Protein AF-A0A2N1V8Y2-F1 (afdb_monomer)

Radius of gyration: 27.1 Å; Cα contacts (8 Å, |Δi|>4): 287; chains: 1; bounding box: 87×65×58 Å

pLDDT: mean 76.46, std 22.36, range [38.47, 98.56]

Structure (mmCIF, N/CA/C/O backbone):
data_AF-A0A2N1V8Y2-F1
#
_entry.id   AF-A0A2N1V8Y2-F1
#
loop_
_atom_site.group_PDB
_atom_site.id
_atom_site.type_symbol
_atom_site.label_atom_id
_atom_site.label_alt_id
_atom_site.label_comp_id
_atom_site.label_asym_id
_atom_site.label_entity_id
_atom_site.label_seq_id
_atom_site.pdbx_PDB_ins_code
_atom_site.Cartn_x
_atom_site.Cartn_y
_atom_site.Cartn_z
_atom_site.occupancy
_atom_site.B_iso_or_equiv
_atom_site.auth_seq_id
_atom_site.auth_comp_id
_atom_site.auth_asym_id
_atom_site.auth_atom_id
_atom_site.pdbx_PDB_model_num
ATOM 1 N N . MET A 1 1 ? -55.663 12.133 -24.599 1.00 38.47 1 MET A N 1
ATOM 2 C CA . MET A 1 1 ? -55.594 11.991 -26.075 1.00 38.47 1 MET A CA 1
ATOM 3 C C . MET A 1 1 ? -54.187 11.494 -26.411 1.00 38.47 1 MET A C 1
ATOM 5 O O . MET A 1 1 ? -53.256 12.133 -25.956 1.00 38.47 1 MET A O 1
ATOM 9 N N . LYS A 1 2 ? -54.031 10.227 -26.852 1.00 40.56 2 LYS A N 1
ATOM 10 C CA . LYS A 1 2 ? -53.631 9.819 -28.233 1.00 40.56 2 LYS A CA 1
ATOM 11 C C . LYS A 1 2 ? -52.251 10.402 -28.620 1.00 40.56 2 LYS A C 1
ATOM 13 O O . LYS A 1 2 ? -52.157 11.614 -28.641 1.00 40.56 2 LYS A O 1
ATOM 18 N N . LYS A 1 3 ? -51.164 9.702 -28.977 1.00 44.28 3 LYS A N 1
ATOM 19 C CA . LYS A 1 3 ? -50.807 8.377 -29.554 1.00 44.28 3 LYS A CA 1
ATOM 20 C C . LYS A 1 3 ? -49.288 8.198 -29.266 1.00 44.28 3 LYS A C 1
ATOM 22 O O . LYS A 1 3 ? -48.597 9.204 -29.210 1.00 44.28 3 LYS A O 1
ATOM 27 N N . LEU A 1 4 ? -48.728 7.036 -28.920 1.00 44.31 4 LEU A N 1
ATOM 28 C CA . LEU A 1 4 ? -48.433 5.844 -29.741 1.00 44.31 4 LEU A CA 1
ATOM 29 C C . LEU A 1 4 ? -47.590 6.116 -31.012 1.00 44.31 4 LEU A C 1
ATOM 31 O O . LEU A 1 4 ? -48.149 6.529 -32.021 1.00 44.31 4 LEU A O 1
ATOM 35 N N . LEU A 1 5 ? -46.287 5.810 -30.952 1.00 52.12 5 LEU A N 1
ATOM 36 C CA . LEU A 1 5 ? -45.362 5.409 -32.041 1.00 52.12 5 LEU A CA 1
ATOM 37 C C . LEU A 1 5 ? -44.072 4.950 -31.311 1.00 52.12 5 LEU A C 1
ATOM 39 O O . LEU A 1 5 ? -43.490 5.765 -30.608 1.00 52.12 5 LEU A O 1
ATOM 43 N N . LEU A 1 6 ? -43.625 3.695 -31.198 1.00 44.28 6 LEU A N 1
ATOM 44 C CA . LEU A 1 6 ? -43.594 2.492 -32.044 1.00 44.28 6 LEU A CA 1
ATOM 45 C C . LEU A 1 6 ? -42.597 2.588 -33.213 1.00 44.28 6 LEU A C 1
ATOM 47 O O . LEU A 1 6 ? -42.955 3.012 -34.303 1.00 44.28 6 LEU A O 1
ATOM 51 N N . LEU A 1 7 ? -41.354 2.175 -32.933 1.00 48.38 7 LEU A N 1
ATOM 52 C CA . LEU A 1 7 ? -40.285 1.724 -33.846 1.00 48.38 7 LEU A CA 1
ATOM 53 C C . LEU A 1 7 ? -39.227 1.053 -32.938 1.00 48.38 7 LEU A C 1
ATOM 55 O O . LEU A 1 7 ? -38.579 1.747 -32.168 1.00 48.38 7 LEU A O 1
ATOM 59 N N . LEU A 1 8 ? -39.233 -0.261 -32.682 1.00 40.72 8 LEU A N 1
ATOM 60 C CA . LEU A 1 8 ? -38.997 -1.434 -33.544 1.00 40.72 8 LEU A CA 1
ATOM 61 C C . LEU A 1 8 ? -37.583 -1.472 -34.151 1.00 40.72 8 LEU A C 1
ATOM 63 O O . LEU A 1 8 ? -37.181 -0.524 -34.816 1.00 40.72 8 LEU A O 1
ATOM 67 N N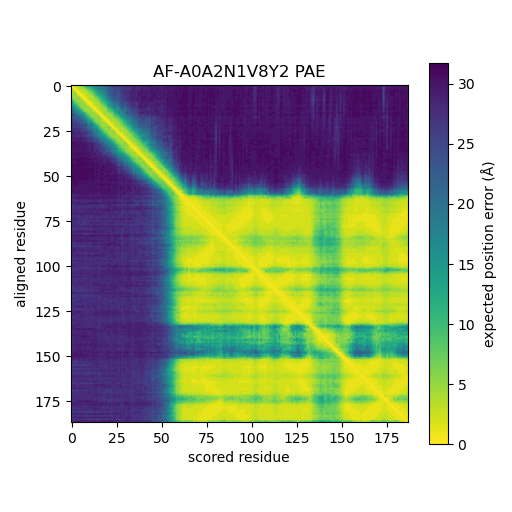 . MET A 1 9 ? -36.950 -2.650 -34.003 1.00 43.16 9 MET A N 1
ATOM 68 C CA . MET A 1 9 ? -35.713 -3.148 -34.640 1.00 43.16 9 MET A CA 1
ATOM 69 C C . MET A 1 9 ? -34.404 -2.780 -33.899 1.00 43.16 9 MET A C 1
ATOM 71 O O . MET A 1 9 ? -34.216 -1.635 -33.526 1.00 43.16 9 MET A O 1
ATOM 75 N N . LEU A 1 10 ? -33.431 -3.657 -33.627 1.00 45.41 10 LEU A N 1
ATOM 76 C CA . LEU A 1 10 ? -33.141 -5.018 -34.084 1.00 45.41 10 LEU A CA 1
ATOM 77 C C . LEU A 1 10 ? -32.512 -5.832 -32.938 1.00 45.41 10 LEU A C 1
ATOM 79 O O . LEU A 1 10 ? -31.535 -5.409 -32.325 1.00 45.41 10 LEU A O 1
ATOM 83 N N . VAL A 1 11 ? -33.024 -7.044 -32.732 1.00 46.09 11 VAL A N 1
ATOM 84 C CA . VAL A 1 11 ? -32.309 -8.148 -32.084 1.00 46.09 11 VAL A CA 1
ATOM 85 C C . VAL A 1 11 ? -31.438 -8.792 -33.161 1.00 46.09 11 VAL A C 1
ATOM 87 O O . VAL A 1 11 ? -31.969 -9.265 -34.163 1.00 46.09 11 VAL A O 1
ATOM 90 N N . THR A 1 12 ? -30.120 -8.820 -32.974 1.00 56.16 12 THR A N 1
ATOM 91 C CA . THR A 1 12 ? -29.231 -9.697 -33.749 1.00 56.16 12 THR A CA 1
ATOM 92 C C . THR A 1 12 ? -28.670 -10.757 -32.811 1.00 56.16 12 THR A C 1
ATOM 94 O O . THR A 1 12 ? -27.788 -10.506 -31.996 1.00 56.16 12 THR A O 1
ATOM 97 N N . LEU A 1 13 ? -29.256 -11.953 -32.903 1.00 42.44 13 LEU A N 1
ATOM 98 C CA . LEU A 1 13 ? -28.636 -13.191 -32.454 1.00 42.44 13 LEU A CA 1
ATOM 99 C C . LEU A 1 13 ? -27.456 -13.482 -33.385 1.00 42.44 13 LEU A C 1
ATOM 101 O O . LEU A 1 13 ? -27.654 -13.654 -34.587 1.00 42.44 13 LEU A O 1
ATOM 105 N N . VAL A 1 14 ? -26.253 -13.577 -32.825 1.00 54.25 14 VAL A N 1
ATOM 106 C CA . VAL A 1 14 ? -25.133 -14.264 -33.470 1.00 54.25 14 VAL A CA 1
ATOM 107 C C . VAL A 1 14 ? -25.013 -15.625 -32.795 1.00 54.25 14 VAL A C 1
ATOM 109 O O . VAL A 1 14 ? -24.677 -15.722 -31.616 1.00 54.25 14 VAL A O 1
ATOM 112 N N . ALA A 1 15 ? -25.374 -16.656 -33.551 1.00 45.50 15 ALA A N 1
ATOM 113 C CA . ALA A 1 15 ? -25.052 -18.051 -33.291 1.00 45.50 15 ALA A CA 1
ATOM 114 C C . ALA A 1 15 ? -23.786 -18.440 -34.080 1.00 45.50 15 ALA A C 1
ATOM 116 O O . ALA A 1 15 ? -23.400 -17.713 -34.997 1.00 45.50 15 ALA A O 1
ATOM 117 N N . CYS A 1 16 ? -23.244 -19.621 -33.750 1.00 39.22 16 CYS A N 1
ATOM 118 C CA . CYS A 1 16 ? -22.081 -20.322 -34.331 1.00 39.22 16 CYS A CA 1
ATOM 119 C C . CYS A 1 16 ? -20.740 -19.958 -33.654 1.00 39.22 16 CYS A C 1
ATOM 121 O O . CYS A 1 16 ? -20.440 -18.787 -33.471 1.00 39.22 16 CYS A O 1
ATOM 123 N N . ASN A 1 17 ? -19.875 -20.880 -33.219 1.00 46.72 17 ASN A N 1
ATOM 124 C CA . ASN A 1 17 ? -19.677 -22.289 -33.569 1.00 46.72 17 ASN A CA 1
ATOM 125 C C . ASN A 1 17 ? -19.137 -23.073 -32.357 1.00 46.72 17 ASN A C 1
ATOM 127 O O . ASN A 1 17 ? -18.213 -22.612 -31.690 1.00 46.72 17 ASN A O 1
ATOM 131 N N . GLN A 1 18 ? -19.672 -24.275 -32.128 1.00 47.75 18 GLN A N 1
ATOM 132 C CA . GLN A 1 18 ? -18.943 -25.366 -31.481 1.00 47.75 18 GLN A CA 1
ATOM 133 C C . GLN A 1 18 ? -18.090 -26.038 -32.560 1.00 47.75 18 GLN A C 1
ATOM 135 O O . GLN A 1 18 ? -18.631 -26.487 -33.567 1.00 47.75 18 GLN A O 1
ATOM 140 N N . SER A 1 19 ? -16.778 -26.080 -32.354 1.00 55.44 19 SER A N 1
ATOM 141 C CA . SER A 1 19 ? -15.882 -27.018 -33.027 1.00 55.44 19 SER A CA 1
ATOM 142 C C . SER A 1 19 ? -15.489 -28.079 -32.004 1.00 55.44 19 SER A C 1
ATOM 144 O O . SER A 1 19 ? -14.849 -27.775 -30.995 1.00 55.44 19 SER A O 1
ATOM 146 N N . GLU A 1 20 ? -15.971 -29.293 -32.244 1.00 50.69 20 GLU A N 1
ATOM 147 C CA . GLU A 1 20 ? -15.421 -30.535 -31.717 1.00 50.69 20 GLU A CA 1
ATOM 148 C C . GLU A 1 20 ? -14.115 -30.797 -32.467 1.00 50.69 20 GLU A C 1
ATOM 150 O O . GLU A 1 20 ? -14.145 -30.803 -33.690 1.00 50.69 20 GLU A O 1
ATOM 155 N N . ASP A 1 21 ? -13.008 -30.992 -31.753 1.00 52.38 21 ASP A N 1
ATOM 156 C CA . ASP A 1 21 ? -11.799 -31.612 -32.299 1.00 52.38 21 ASP A CA 1
ATOM 157 C C . ASP A 1 21 ? -11.128 -32.442 -31.188 1.00 52.38 21 ASP A C 1
ATOM 159 O O . ASP A 1 21 ? -10.602 -31.926 -30.200 1.00 52.38 21 ASP A O 1
ATOM 163 N N . ASP A 1 22 ? -11.281 -33.752 -31.367 1.00 48.78 22 ASP A N 1
ATOM 164 C CA . ASP A 1 22 ? -10.267 -34.804 -31.313 1.00 48.78 22 ASP A CA 1
ATOM 165 C C . ASP A 1 22 ? -9.512 -35.152 -30.016 1.00 48.78 22 ASP A C 1
ATOM 167 O O . ASP A 1 22 ? -8.548 -34.529 -29.573 1.00 48.78 22 AS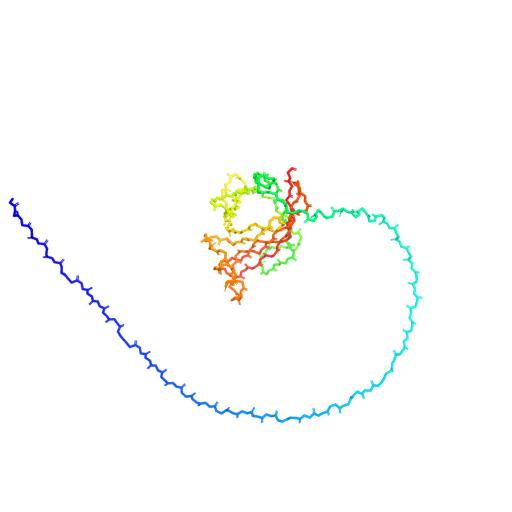P A O 1
ATOM 171 N N . LEU A 1 23 ? -9.945 -36.310 -29.495 1.00 50.78 23 LEU A N 1
ATOM 172 C CA . LEU A 1 23 ? -9.127 -37.458 -29.089 1.00 50.78 23 LEU A CA 1
ATOM 173 C C . LEU A 1 23 ? -7.663 -37.412 -29.570 1.00 50.78 23 LEU A C 1
ATOM 175 O O . LEU A 1 23 ? -7.418 -37.447 -30.769 1.00 50.78 23 LEU A O 1
ATOM 179 N N . HIS A 1 24 ? -6.717 -37.564 -28.638 1.00 54.88 24 HIS A N 1
ATOM 180 C CA . HIS A 1 24 ? -5.562 -38.448 -28.833 1.00 54.88 24 HIS A CA 1
ATOM 181 C C . HIS A 1 24 ? -4.977 -38.934 -27.495 1.00 54.88 24 HIS A C 1
ATOM 183 O O . HIS A 1 24 ? -4.580 -38.152 -26.635 1.00 54.88 24 HIS A O 1
ATOM 189 N N . ASP A 1 25 ? -4.991 -40.261 -27.368 1.00 47.78 25 ASP A N 1
ATOM 190 C CA . ASP A 1 25 ? -3.984 -41.169 -26.809 1.00 47.78 25 ASP A CA 1
ATOM 191 C C . ASP A 1 25 ? -3.203 -40.809 -25.534 1.00 47.78 25 ASP A C 1
ATOM 193 O O . ASP A 1 25 ? -2.216 -40.079 -25.524 1.00 47.78 25 ASP A O 1
ATOM 197 N N . SER A 1 26 ? -3.596 -41.499 -24.460 1.00 48.56 26 SER A N 1
ATOM 198 C CA . SER A 1 26 ? -2.797 -42.531 -23.784 1.00 48.56 26 SER A CA 1
ATOM 199 C C . SER A 1 26 ? -1.281 -42.520 -24.017 1.00 48.56 26 SER A C 1
ATOM 201 O O . SER A 1 26 ? -0.792 -43.001 -25.037 1.00 48.56 26 SER A O 1
ATOM 203 N N . GLN A 1 27 ? -0.525 -42.174 -22.973 1.00 48.12 27 GLN A N 1
ATOM 204 C CA . GLN A 1 27 ? 0.810 -42.739 -22.794 1.00 48.12 27 GLN A CA 1
ATOM 205 C C . GLN A 1 27 ? 1.060 -43.056 -21.314 1.00 48.12 27 GLN A C 1
ATOM 207 O O . GLN A 1 27 ? 1.503 -42.223 -20.527 1.00 48.12 27 GLN A O 1
ATOM 212 N N . GLU A 1 28 ? 0.736 -44.300 -20.954 1.00 44.91 28 GLU A N 1
ATOM 213 C CA . GLU A 1 28 ? 1.266 -45.007 -19.790 1.00 44.91 28 GLU A CA 1
ATOM 214 C C . GLU A 1 28 ? 2.766 -45.217 -19.987 1.00 44.91 28 GLU A C 1
ATOM 216 O O . GLU A 1 28 ? 3.154 -45.990 -20.861 1.00 44.91 28 GLU A O 1
ATOM 221 N N . TRP A 1 29 ? 3.609 -44.581 -19.173 1.00 51.53 29 TRP A N 1
ATOM 222 C CA . TRP A 1 29 ? 4.978 -45.049 -18.969 1.00 51.53 29 TRP A CA 1
ATOM 223 C C . TRP A 1 29 ? 5.144 -45.543 -17.535 1.00 51.53 29 TRP A C 1
ATOM 225 O O . TRP A 1 29 ? 4.976 -44.820 -16.553 1.00 51.53 29 TRP A O 1
ATOM 235 N N . SER A 1 30 ? 5.419 -46.836 -17.491 1.00 45.00 30 SER A N 1
ATOM 236 C CA . SER A 1 30 ? 5.657 -47.707 -16.361 1.00 45.00 30 SER A CA 1
ATOM 237 C C . SER A 1 30 ? 6.894 -47.312 -15.555 1.00 45.00 30 SER A C 1
ATOM 239 O O . SER A 1 30 ? 7.888 -46.848 -16.104 1.00 45.00 30 SER A O 1
ATOM 241 N N . SER A 1 31 ? 6.781 -47.569 -14.253 1.00 46.34 31 SER A N 1
ATOM 242 C CA . SER A 1 31 ? 7.770 -48.089 -13.301 1.00 46.34 31 SER A CA 1
ATOM 243 C C . SER A 1 31 ? 9.260 -48.013 -13.650 1.00 46.34 31 SER A C 1
ATOM 245 O O . SER A 1 31 ? 9.689 -48.621 -14.620 1.00 46.34 31 SER A O 1
ATOM 247 N N . ASP A 1 32 ? 10.061 -47.475 -12.722 1.00 44.94 32 ASP A N 1
ATOM 248 C CA . ASP A 1 32 ? 11.088 -48.306 -12.083 1.00 44.94 32 ASP A CA 1
ATOM 249 C C . ASP A 1 32 ? 11.609 -47.751 -10.750 1.00 44.94 32 ASP A C 1
ATOM 251 O O . ASP A 1 32 ? 11.540 -46.566 -10.430 1.00 44.94 32 ASP A O 1
ATOM 255 N N . THR A 1 33 ? 12.058 -48.705 -9.942 1.00 45.03 33 THR A N 1
ATOM 256 C CA . THR A 1 33 ? 12.382 -48.646 -8.515 1.00 45.03 33 THR A CA 1
ATOM 257 C C . THR A 1 33 ? 13.851 -48.256 -8.271 1.00 45.03 33 THR A C 1
ATOM 259 O O . THR A 1 33 ? 14.737 -48.736 -8.963 1.00 45.03 33 THR A O 1
ATOM 262 N N . ILE A 1 34 ? 14.057 -47.397 -7.259 1.00 45.28 34 ILE A N 1
ATOM 263 C CA . ILE A 1 34 ? 15.156 -47.217 -6.268 1.00 45.28 34 ILE A CA 1
ATOM 264 C C . ILE A 1 34 ? 16.477 -48.021 -6.469 1.00 45.28 34 ILE A C 1
ATOM 266 O O . ILE A 1 34 ? 16.436 -49.219 -6.743 1.00 45.28 34 ILE A O 1
ATOM 270 N N . PRO A 1 35 ? 17.659 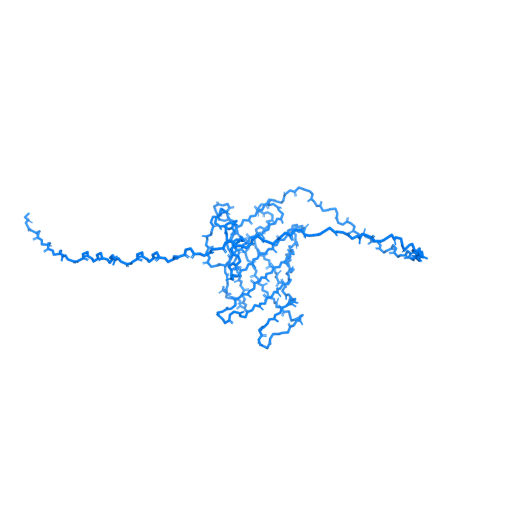-47.437 -6.150 1.00 51.12 35 PRO A N 1
ATOM 271 C CA . PRO A 1 35 ? 18.200 -47.633 -4.795 1.00 51.12 35 PRO A CA 1
ATOM 272 C C . PRO A 1 35 ? 18.792 -46.373 -4.130 1.00 51.12 35 PRO A C 1
ATOM 274 O O . PRO A 1 35 ? 19.486 -45.560 -4.735 1.00 51.12 35 PRO A O 1
ATOM 277 N N . ASN A 1 36 ? 18.529 -46.291 -2.827 1.00 48.22 36 ASN A N 1
ATOM 278 C CA . ASN A 1 36 ? 19.247 -45.514 -1.823 1.00 48.22 36 ASN A CA 1
ATOM 279 C C . ASN A 1 36 ? 20.693 -46.036 -1.699 1.00 48.22 36 ASN A C 1
ATOM 281 O O . ASN A 1 36 ? 20.888 -47.253 -1.771 1.00 48.22 36 ASN A O 1
ATOM 285 N N . PRO A 1 37 ? 21.676 -45.169 -1.418 1.00 56.56 37 PRO A N 1
ATOM 286 C CA . PRO A 1 37 ? 22.772 -45.593 -0.562 1.00 56.56 37 PRO A CA 1
ATOM 287 C C . PRO A 1 37 ? 22.987 -44.663 0.634 1.00 56.56 37 PRO A C 1
ATOM 289 O O . PRO A 1 37 ? 22.775 -43.452 0.597 1.00 56.56 37 PRO A O 1
ATOM 292 N N . GLU A 1 38 ? 23.393 -45.336 1.698 1.00 44.66 38 GLU A N 1
ATOM 293 C CA . GLU A 1 38 ? 23.612 -44.912 3.067 1.00 44.66 38 GLU A CA 1
ATOM 294 C C . GLU A 1 38 ? 24.704 -43.844 3.250 1.00 44.66 38 GLU A C 1
ATOM 296 O O . GLU A 1 38 ? 25.626 -43.702 2.450 1.00 44.66 38 GLU A O 1
ATOM 301 N N . ASP A 1 39 ? 24.585 -43.181 4.401 1.00 41.56 39 ASP A N 1
ATOM 302 C CA . ASP A 1 39 ? 25.647 -42.753 5.312 1.00 41.56 39 ASP A CA 1
ATOM 303 C C . ASP A 1 39 ? 26.752 -41.793 4.846 1.00 41.56 39 ASP A C 1
ATOM 305 O O . ASP A 1 39 ? 27.671 -42.101 4.094 1.00 41.56 39 ASP A O 1
ATOM 309 N N . GLY A 1 40 ? 26.745 -40.624 5.493 1.00 39.75 40 GLY A N 1
ATOM 310 C CA . GLY A 1 40 ? 27.828 -39.648 5.446 1.00 39.75 40 GLY A CA 1
ATOM 311 C C . GLY A 1 40 ? 27.767 -38.661 6.605 1.00 39.75 40 GLY A C 1
ATOM 312 O O . GLY A 1 40 ? 27.595 -37.464 6.407 1.00 39.75 40 GLY A O 1
ATOM 313 N N . SER A 1 41 ? 27.891 -39.181 7.826 1.00 39.91 41 SER A N 1
ATOM 314 C CA . SER A 1 41 ? 28.176 -38.429 9.051 1.00 39.91 41 SER A CA 1
ATOM 315 C C . SER A 1 41 ? 29.355 -37.466 8.868 1.00 39.91 41 SER A C 1
ATOM 317 O O . SER A 1 41 ? 30.464 -37.883 8.536 1.00 39.91 41 SER A O 1
ATOM 319 N N . THR A 1 42 ? 29.164 -36.177 9.157 1.00 46.19 42 THR A N 1
ATOM 320 C CA . THR A 1 42 ? 30.254 -35.345 9.686 1.00 46.19 42 THR A CA 1
ATOM 321 C C . THR A 1 42 ? 29.706 -34.220 10.556 1.00 46.19 42 THR A C 1
ATOM 323 O O . THR A 1 42 ? 29.102 -33.254 10.097 1.00 46.19 42 THR A O 1
ATOM 326 N N . ASN A 1 43 ? 29.955 -34.368 11.856 1.00 39.38 43 ASN A N 1
ATOM 327 C CA . ASN A 1 43 ? 29.932 -33.298 12.841 1.00 39.38 43 ASN A CA 1
ATOM 328 C C . ASN A 1 43 ? 30.811 -32.126 12.375 1.00 39.38 43 ASN A C 1
ATOM 330 O O . ASN A 1 43 ? 32.010 -32.310 12.176 1.00 39.38 43 ASN A O 1
ATOM 334 N N . SER A 1 44 ? 30.271 -30.907 12.353 1.00 44.00 44 SER A N 1
ATOM 335 C CA . SER A 1 44 ? 31.083 -29.712 12.594 1.00 44.00 44 SER A CA 1
ATOM 336 C C . SER A 1 44 ? 30.391 -28.818 13.610 1.00 44.00 44 SER A C 1
ATOM 338 O O . SER A 1 44 ? 29.414 -28.120 13.353 1.00 44.00 44 SER A O 1
ATOM 340 N N . LYS A 1 45 ? 30.919 -28.936 14.822 1.00 43.94 45 LYS A N 1
ATOM 341 C CA . LYS A 1 45 ? 30.603 -28.179 16.017 1.00 43.94 45 LYS A CA 1
ATOM 342 C C . LYS A 1 45 ? 31.448 -26.908 15.971 1.00 43.94 45 LYS A C 1
ATOM 344 O O . LYS A 1 45 ? 32.633 -26.971 16.276 1.00 43.94 45 LYS A O 1
ATOM 349 N N . TYR A 1 46 ? 30.839 -25.769 15.653 1.00 44.91 46 TYR A N 1
ATOM 350 C CA . TYR A 1 46 ? 31.380 -24.461 16.021 1.00 44.91 46 TYR A CA 1
ATOM 351 C C . TYR A 1 46 ? 30.303 -23.617 16.698 1.00 44.91 46 TYR A C 1
ATOM 353 O O . TYR A 1 46 ? 29.411 -23.040 16.088 1.00 44.91 46 TYR A O 1
ATOM 361 N N . THR A 1 47 ? 30.423 -23.586 18.020 1.00 42.03 47 THR A N 1
ATOM 362 C CA . THR A 1 47 ? 29.931 -22.556 18.928 1.00 42.03 47 THR A CA 1
ATOM 363 C C . THR A 1 47 ? 30.506 -21.187 18.572 1.00 42.03 47 THR A C 1
ATOM 365 O O . THR A 1 47 ? 31.722 -21.023 18.592 1.00 42.03 47 THR A O 1
ATOM 368 N N . ALA A 1 48 ? 29.642 -20.186 18.412 1.00 43.81 48 ALA A N 1
ATOM 369 C CA . ALA A 1 48 ? 29.902 -18.827 18.884 1.00 43.81 48 ALA A CA 1
ATOM 370 C C . ALA A 1 48 ? 28.564 -18.131 19.171 1.00 43.81 48 ALA A C 1
ATOM 372 O O . ALA A 1 48 ? 27.810 -17.775 18.269 1.00 43.81 48 ALA A O 1
ATOM 373 N N . LYS A 1 49 ? 28.276 -17.989 20.468 1.00 44.75 49 LYS A N 1
ATOM 374 C CA . LYS A 1 49 ? 27.221 -17.142 21.019 1.00 44.75 49 LYS A CA 1
ATOM 375 C C . LYS A 1 49 ? 27.443 -15.701 20.563 1.00 44.75 49 LYS A C 1
ATOM 377 O O . LYS A 1 49 ? 28.510 -15.156 20.812 1.00 44.75 49 LYS A O 1
ATOM 382 N N . ASN A 1 50 ? 26.406 -15.085 20.014 1.00 43.06 50 ASN A N 1
ATOM 383 C CA . ASN A 1 50 ? 26.171 -13.654 20.150 1.00 43.06 50 ASN A CA 1
ATOM 384 C C . ASN A 1 50 ? 24.691 -13.483 20.500 1.00 43.06 50 ASN A C 1
ATOM 386 O O . ASN A 1 50 ? 23.841 -13.286 19.636 1.00 43.06 50 ASN A O 1
ATOM 390 N N . GLU A 1 51 ? 24.392 -13.614 21.795 1.00 46.19 51 GLU A N 1
ATOM 391 C CA . GLU A 1 51 ? 23.205 -13.014 22.399 1.00 46.19 51 GLU A CA 1
ATOM 392 C C . GLU A 1 51 ? 23.360 -11.500 22.267 1.00 46.19 51 GLU A C 1
ATOM 394 O O . GLU A 1 51 ? 24.036 -10.851 23.062 1.00 46.19 51 GLU A O 1
ATOM 399 N N . LYS A 1 52 ? 22.763 -10.933 21.220 1.00 48.59 52 LYS A N 1
ATOM 400 C CA . LYS A 1 52 ? 22.423 -9.518 21.203 1.00 48.59 52 LYS A CA 1
ATOM 401 C C . LYS A 1 52 ? 20.915 -9.449 21.344 1.00 48.59 52 LYS A C 1
ATOM 403 O O . LYS A 1 52 ? 20.194 -9.820 20.425 1.00 48.59 52 LYS A O 1
ATOM 408 N N . GLU A 1 53 ? 20.514 -9.091 22.560 1.00 44.72 53 GLU A N 1
ATOM 409 C CA . GLU A 1 53 ? 19.166 -8.824 23.054 1.00 44.72 53 GLU A CA 1
ATOM 410 C C . GLU A 1 53 ? 18.104 -8.790 21.956 1.00 44.72 53 GLU A C 1
ATOM 412 O O . GLU A 1 53 ? 17.825 -7.763 21.333 1.00 44.72 53 GLU A O 1
ATOM 417 N N . GLY A 1 54 ? 17.468 -9.945 21.763 1.00 42.56 54 GLY A N 1
ATOM 418 C CA . GLY A 1 54 ? 16.148 -9.995 21.178 1.00 42.56 54 GLY A CA 1
ATOM 419 C C . GLY A 1 54 ? 15.224 -9.227 22.108 1.00 42.56 54 GLY A C 1
ATOM 420 O O . GLY A 1 54 ? 14.707 -9.776 23.079 1.00 42.56 54 GLY A O 1
ATOM 421 N N . LYS A 1 55 ? 14.994 -7.948 21.802 1.00 45.25 55 LYS A N 1
ATOM 422 C CA . LYS A 1 55 ? 13.775 -7.260 22.210 1.00 45.25 55 LYS A CA 1
ATOM 423 C C . LYS A 1 55 ? 12.645 -7.975 21.478 1.00 45.25 55 LYS A C 1
ATOM 425 O O . LYS A 1 55 ? 12.213 -7.547 20.414 1.00 45.25 55 LYS A O 1
ATOM 430 N N . SER A 1 56 ? 12.252 -9.126 22.020 1.00 49.22 56 SER A N 1
ATOM 431 C CA . SER A 1 56 ? 11.082 -9.885 21.616 1.00 49.22 56 SER A CA 1
ATOM 432 C C . SER A 1 56 ? 9.902 -8.967 21.874 1.00 49.22 56 SER A C 1
ATOM 434 O O . SER A 1 56 ? 9.382 -8.904 22.989 1.00 49.22 56 SER A O 1
ATOM 436 N N . SER A 1 57 ? 9.542 -8.169 20.868 1.00 52.16 57 SER A N 1
ATOM 437 C CA . SER A 1 57 ? 8.276 -7.465 20.861 1.00 52.16 57 SER A CA 1
ATOM 438 C C . SER A 1 57 ? 7.232 -8.551 21.024 1.00 52.16 57 SER A C 1
ATOM 440 O O . SER A 1 57 ? 7.092 -9.399 20.146 1.00 52.16 57 SER A O 1
ATOM 442 N N . SER A 1 58 ? 6.592 -8.583 22.191 1.00 52.41 58 SER A N 1
ATOM 443 C CA . SER A 1 58 ? 5.442 -9.434 22.452 1.00 52.41 58 SER A CA 1
ATOM 444 C C . SER A 1 58 ? 4.435 -9.159 21.346 1.00 52.41 58 SER A C 1
ATOM 446 O O . SER A 1 58 ? 3.738 -8.146 21.379 1.00 52.41 58 SER A O 1
ATOM 448 N N . GLU A 1 59 ? 4.427 -10.015 20.330 1.00 59.62 59 GLU A N 1
ATOM 449 C CA . GLU A 1 59 ? 3.520 -9.912 19.206 1.00 59.62 59 GLU A CA 1
ATOM 450 C C . GLU A 1 59 ? 2.119 -10.068 19.78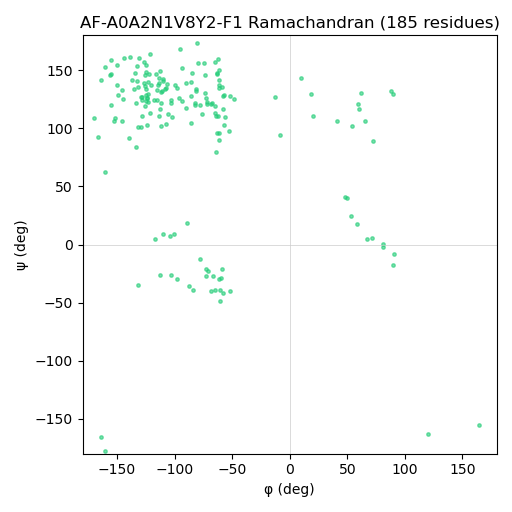9 1.00 59.62 59 GLU A C 1
ATOM 452 O O . GLU A 1 59 ? 1.773 -11.111 20.347 1.00 59.62 59 GLU A O 1
ATOM 457 N N . SER A 1 60 ? 1.343 -8.982 19.777 1.00 59.31 60 SER A N 1
ATOM 458 C CA . SER A 1 60 ? 0.005 -8.990 20.355 1.00 59.31 60 SER A CA 1
ATOM 459 C C . SER A 1 60 ? -0.808 -10.079 19.660 1.00 59.31 60 SER A C 1
ATOM 461 O O . SER A 1 60 ? -1.030 -10.063 18.443 1.00 59.31 60 SER A O 1
ATOM 463 N N . THR A 1 61 ? -1.236 -11.084 20.420 1.00 70.19 61 THR A N 1
ATOM 464 C CA . THR A 1 61 ? -2.078 -12.159 19.892 1.00 70.19 61 THR A CA 1
ATOM 465 C C . THR A 1 61 ? -3.488 -11.660 19.594 1.00 70.19 61 THR A C 1
ATOM 467 O O . THR A 1 61 ? -4.157 -12.234 18.734 1.00 70.19 61 THR A O 1
ATOM 470 N N . THR A 1 62 ? -3.905 -10.569 20.236 1.00 84.19 62 THR A N 1
ATOM 471 C CA . THR A 1 62 ? -5.231 -9.969 20.096 1.00 84.19 62 THR A CA 1
ATOM 472 C C . THR A 1 62 ? -5.372 -9.243 18.753 1.00 84.19 62 THR A C 1
ATOM 474 O O . THR A 1 62 ? -4.504 -8.439 18.410 1.00 84.19 62 THR A O 1
ATOM 477 N N . PRO A 1 63 ? -6.449 -9.494 17.988 1.00 90.56 63 PRO A N 1
ATOM 478 C CA . PRO A 1 63 ? -6.766 -8.727 16.785 1.00 90.56 63 PRO A CA 1
ATOM 479 C C . PRO A 1 63 ? -6.940 -7.232 17.096 1.00 90.56 63 PRO A C 1
ATOM 481 O O . PRO A 1 63 ? -7.623 -6.881 18.059 1.00 90.56 63 PRO A O 1
ATOM 484 N N . PHE A 1 64 ? -6.368 -6.359 16.268 1.00 94.06 64 PHE A N 1
ATOM 485 C CA . PHE A 1 64 ? -6.579 -4.913 16.338 1.00 94.06 64 PHE A CA 1
ATOM 486 C C . PHE A 1 64 ? -7.975 -4.542 15.829 1.00 94.06 64 PHE A C 1
ATOM 488 O O . PHE A 1 64 ? -8.501 -5.164 14.898 1.00 94.06 64 PHE A O 1
ATOM 495 N N . LYS A 1 65 ? -8.583 -3.507 16.416 1.00 95.25 65 LYS A N 1
ATOM 496 C CA . LYS A 1 65 ? -9.854 -2.961 15.927 1.00 95.25 65 LYS A CA 1
ATOM 497 C C . LYS A 1 65 ? -9.630 -2.038 14.731 1.00 95.25 65 LYS A C 1
ATOM 499 O O . LYS A 1 65 ? -8.558 -1.466 14.554 1.00 95.25 65 LYS A O 1
ATOM 504 N N . LYS A 1 66 ? -10.663 -1.863 13.906 1.00 95.69 66 LYS A N 1
ATOM 505 C CA . LYS A 1 66 ? -10.604 -1.033 12.689 1.00 95.69 66 LYS A CA 1
ATOM 506 C C . LYS A 1 66 ? -10.277 0.423 13.009 1.00 95.69 66 LYS A C 1
ATOM 508 O O . LYS A 1 66 ? -9.484 1.045 12.312 1.00 95.69 66 LYS A O 1
ATOM 513 N N . GLU A 1 67 ? -10.843 0.941 14.090 1.00 95.31 67 GLU A N 1
ATOM 514 C CA . GLU A 1 67 ? -10.685 2.328 14.528 1.00 95.31 67 GLU A CA 1
ATOM 515 C C . GLU A 1 67 ? -9.247 2.628 14.965 1.00 95.31 67 GLU A C 1
ATOM 517 O O . GLU A 1 67 ? -8.789 3.759 14.851 1.00 95.31 67 GLU A O 1
ATOM 522 N N . GLU A 1 68 ? -8.512 1.611 15.425 1.00 95.56 68 GLU A N 1
ATOM 523 C CA . GLU A 1 68 ? -7.105 1.751 15.800 1.00 95.56 68 GLU A CA 1
ATOM 524 C C . GLU A 1 68 ? -6.202 1.912 14.576 1.00 95.56 68 GLU A C 1
ATOM 526 O O . GLU A 1 68 ? -5.138 2.513 14.693 1.00 95.56 68 GLU A O 1
ATOM 531 N N . ILE A 1 69 ? -6.615 1.389 13.420 1.00 96.88 69 ILE A N 1
ATOM 532 C CA . ILE A 1 69 ? -5.808 1.314 12.194 1.00 96.88 69 ILE A CA 1
ATOM 533 C C . ILE A 1 69 ? -6.215 2.381 11.169 1.00 96.88 69 ILE A C 1
ATOM 535 O O . ILE A 1 69 ? -5.397 2.800 10.350 1.00 96.88 69 ILE A O 1
ATOM 539 N N . ALA A 1 70 ? -7.464 2.842 11.221 1.00 97.44 70 ALA A N 1
ATOM 540 C CA . ALA A 1 70 ? -7.978 3.875 10.334 1.00 97.44 70 ALA A CA 1
ATOM 541 C C . ALA A 1 70 ? -7.219 5.208 10.478 1.00 97.44 70 ALA A C 1
ATOM 543 O O . ALA A 1 70 ? -6.731 5.559 11.555 1.00 97.44 70 ALA A O 1
ATOM 544 N N . GLY A 1 71 ? -7.162 5.975 9.389 1.00 97.75 71 GLY A N 1
ATOM 545 C CA . GLY A 1 71 ? -6.570 7.309 9.350 1.00 97.75 71 GLY A CA 1
ATOM 546 C C . GLY A 1 71 ? -5.408 7.444 8.372 1.00 97.75 71 GLY A C 1
ATOM 547 O O . GLY A 1 71 ? -5.244 6.648 7.446 1.00 97.75 71 GLY A O 1
ATOM 548 N N . ALA A 1 72 ? -4.630 8.510 8.555 1.00 98.12 72 ALA A N 1
ATOM 549 C CA . ALA A 1 72 ? -3.491 8.832 7.707 1.00 98.12 72 ALA A CA 1
ATOM 550 C C . ALA A 1 72 ? -2.221 8.109 8.173 1.00 98.12 72 ALA A C 1
ATOM 552 O O . ALA A 1 72 ? -1.949 8.045 9.370 1.00 98.12 72 ALA A O 1
ATOM 553 N N . TRP A 1 73 ? -1.442 7.635 7.209 1.00 98.50 73 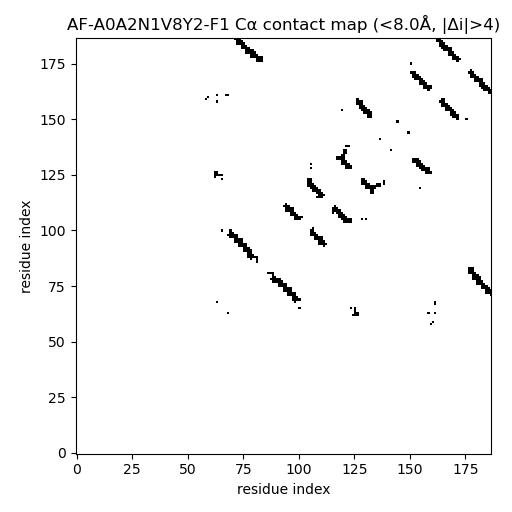TRP A N 1
ATOM 554 C CA . TRP A 1 73 ? -0.177 6.941 7.401 1.00 98.50 73 TRP A CA 1
ATOM 555 C C . TRP A 1 73 ? 0.886 7.536 6.484 1.00 98.50 73 TRP A C 1
ATOM 557 O O . TRP A 1 73 ? 0.627 7.754 5.296 1.00 98.50 73 TRP A O 1
ATOM 567 N N . GLU A 1 74 ? 2.078 7.763 7.026 1.00 98.44 74 GLU A N 1
ATOM 568 C CA . GLU A 1 74 ? 3.268 8.081 6.240 1.00 98.44 74 GLU A CA 1
ATOM 569 C C . GLU A 1 74 ? 3.909 6.765 5.798 1.00 98.44 74 GLU A C 1
ATOM 571 O O . GLU A 1 74 ? 4.109 5.862 6.615 1.00 98.44 74 GLU A O 1
ATOM 576 N N . VAL A 1 75 ? 4.167 6.623 4.499 1.00 98.56 75 VAL A N 1
ATOM 577 C CA . VAL A 1 75 ? 4.549 5.350 3.886 1.00 98.56 75 VAL A CA 1
ATOM 578 C C . VAL A 1 75 ? 5.875 5.484 3.171 1.00 98.56 75 VAL A C 1
ATOM 580 O O . VAL A 1 75 ? 6.014 6.261 2.228 1.00 98.56 75 VAL A O 1
ATOM 583 N N . LYS A 1 76 ? 6.824 4.648 3.581 1.00 98.50 76 LYS A N 1
ATOM 584 C CA . LYS A 1 76 ? 8.093 4.445 2.902 1.00 98.50 76 LYS A CA 1
ATOM 585 C C . LYS A 1 76 ? 8.045 3.130 2.133 1.00 98.50 76 LYS A C 1
ATOM 587 O O . LYS A 1 76 ? 7.807 2.071 2.717 1.00 98.50 76 LYS A O 1
ATOM 592 N N . LEU A 1 77 ? 8.265 3.211 0.827 1.00 98.31 77 LEU A N 1
ATOM 593 C CA . LEU A 1 77 ? 8.411 2.063 -0.057 1.00 98.31 77 LEU A CA 1
ATOM 594 C C . LEU A 1 77 ? 9.874 1.915 -0.451 1.00 98.31 77 LEU A C 1
ATOM 596 O O . LEU A 1 77 ? 10.510 2.905 -0.809 1.00 98.31 77 LEU A O 1
ATOM 600 N N . THR A 1 78 ? 10.372 0.687 -0.460 1.00 98.44 78 THR A N 1
ATOM 601 C CA . THR A 1 78 ? 11.705 0.361 -0.974 1.00 98.44 78 THR A CA 1
ATOM 602 C C . THR A 1 78 ? 11.565 -0.706 -2.047 1.00 98.44 78 THR A C 1
ATOM 604 O O . THR A 1 78 ? 10.950 -1.745 -1.810 1.00 98.44 78 THR A O 1
ATOM 607 N N . VAL A 1 79 ? 12.115 -0.459 -3.237 1.00 98.44 79 VAL A N 1
ATOM 608 C CA . VAL A 1 79 ? 12.100 -1.431 -4.338 1.00 98.44 79 VAL A CA 1
ATOM 609 C C . VAL A 1 79 ? 12.922 -2.655 -3.942 1.00 98.44 79 VAL A C 1
ATOM 611 O O . VAL A 1 79 ? 14.126 -2.547 -3.716 1.00 98.44 79 VAL A O 1
ATOM 614 N N . THR A 1 80 ? 12.299 -3.828 -3.890 1.00 98.19 80 THR A N 1
ATOM 615 C CA . THR A 1 80 ? 12.985 -5.096 -3.595 1.00 98.19 80 THR A CA 1
ATOM 616 C C . THR A 1 80 ? 13.322 -5.875 -4.862 1.00 98.19 80 THR A C 1
ATOM 618 O O . THR A 1 80 ? 14.323 -6.585 -4.895 1.00 98.19 80 THR A O 1
ATOM 621 N N . SER A 1 81 ? 12.521 -5.721 -5.917 1.00 97.19 81 SER A N 1
ATOM 622 C CA . SER A 1 81 ? 12.737 -6.332 -7.229 1.00 97.19 81 SER A CA 1
ATOM 623 C C . SER A 1 81 ? 12.018 -5.523 -8.306 1.00 97.19 81 SER A C 1
ATOM 625 O O . SER A 1 81 ? 10.946 -4.968 -8.063 1.00 97.19 81 SER A O 1
ATOM 627 N N . THR A 1 82 ? 12.591 -5.448 -9.504 1.00 96.25 82 THR A N 1
ATOM 628 C CA . THR A 1 82 ? 11.942 -4.819 -10.658 1.00 96.25 82 THR A CA 1
ATOM 629 C C . THR A 1 82 ? 12.488 -5.378 -11.968 1.00 96.25 82 THR A C 1
ATOM 631 O O . THR A 1 82 ? 13.665 -5.727 -12.053 1.00 96.25 82 THR A O 1
ATOM 634 N N . ASN A 1 83 ? 11.637 -5.460 -12.991 1.00 94.50 83 ASN A N 1
ATOM 635 C CA . ASN A 1 83 ? 12.049 -5.678 -14.384 1.00 94.50 83 ASN A CA 1
ATOM 636 C C . ASN A 1 83 ? 11.822 -4.428 -15.258 1.00 94.50 83 ASN A C 1
ATOM 638 O O . ASN A 1 83 ? 11.908 -4.504 -16.482 1.00 94.50 83 ASN A O 1
ATOM 642 N N . CYS A 1 84 ? 11.479 -3.300 -14.638 1.00 92.44 84 CYS A N 1
ATOM 643 C CA . CYS A 1 84 ? 11.195 -2.051 -15.320 1.00 92.44 84 CYS A CA 1
ATOM 644 C C . CYS A 1 84 ? 12.496 -1.322 -15.661 1.00 92.44 84 CYS A C 1
ATOM 646 O O . CYS A 1 84 ? 13.373 -1.164 -14.811 1.00 92.44 84 CYS A O 1
ATOM 648 N N . GLU A 1 85 ? 12.605 -0.831 -16.891 1.00 93.69 85 GLU A N 1
ATOM 649 C CA . GLU A 1 85 ? 13.745 -0.017 -17.300 1.00 93.69 85 GLU A CA 1
ATOM 650 C C . GLU A 1 85 ? 13.822 1.276 -16.468 1.00 93.69 85 GLU A C 1
ATOM 652 O O . GLU A 1 85 ? 12.816 1.948 -16.238 1.00 93.69 85 GLU A O 1
ATOM 657 N N . GLY A 1 86 ? 15.025 1.617 -16.001 1.00 92.62 86 GLY A N 1
ATOM 658 C CA . GLY A 1 86 ? 15.286 2.855 -15.261 1.00 92.62 86 GLY A CA 1
ATOM 659 C C . GLY A 1 86 ? 14.923 2.840 -13.772 1.00 92.62 86 GLY A C 1
ATOM 660 O O . GLY A 1 86 ? 15.204 3.830 -13.102 1.00 92.62 86 GLY A O 1
ATOM 661 N N . ILE A 1 87 ? 14.358 1.750 -13.239 1.00 93.25 87 ILE A N 1
ATOM 662 C CA . ILE A 1 87 ? 14.130 1.572 -11.795 1.00 93.25 87 ILE A CA 1
ATOM 663 C C . ILE A 1 87 ? 15.236 0.687 -11.225 1.00 93.25 87 ILE A C 1
ATOM 665 O O . ILE A 1 87 ? 15.607 -0.325 -11.820 1.00 93.25 87 ILE A O 1
ATOM 669 N N . THR A 1 88 ? 15.760 1.051 -10.055 1.00 95.25 88 THR A N 1
ATOM 670 C CA . THR A 1 88 ? 16.810 0.267 -9.387 1.00 95.25 88 THR A CA 1
ATOM 671 C C . THR A 1 88 ? 16.315 -0.363 -8.091 1.00 95.25 88 THR A C 1
ATOM 673 O O . THR A 1 88 ? 15.458 0.171 -7.391 1.00 95.25 88 THR A O 1
ATOM 676 N N . THR A 1 89 ? 16.866 -1.526 -7.747 1.00 95.62 89 THR A N 1
ATOM 677 C CA . THR A 1 89 ? 16.651 -2.132 -6.427 1.00 95.62 89 THR A CA 1
ATOM 678 C C . THR A 1 89 ? 17.190 -1.214 -5.332 1.00 95.62 89 THR A C 1
ATOM 680 O O . THR A 1 89 ? 18.275 -0.653 -5.483 1.00 95.62 89 THR A O 1
ATOM 683 N N . ASN A 1 90 ? 16.480 -1.137 -4.210 1.00 95.94 90 ASN A N 1
ATOM 684 C CA . ASN A 1 90 ? 16.704 -0.230 -3.080 1.00 95.94 90 ASN A CA 1
ATOM 685 C C . ASN A 1 90 ? 16.372 1.246 -3.339 1.00 95.94 90 ASN A C 1
ATOM 687 O O . ASN A 1 90 ? 16.602 2.069 -2.456 1.00 95.94 90 ASN A O 1
ATOM 691 N N . GLU A 1 91 ? 15.804 1.595 -4.496 1.00 97.12 91 GLU A N 1
ATOM 692 C CA . GLU A 1 91 ? 15.203 2.915 -4.678 1.00 97.12 91 GLU A CA 1
ATOM 693 C 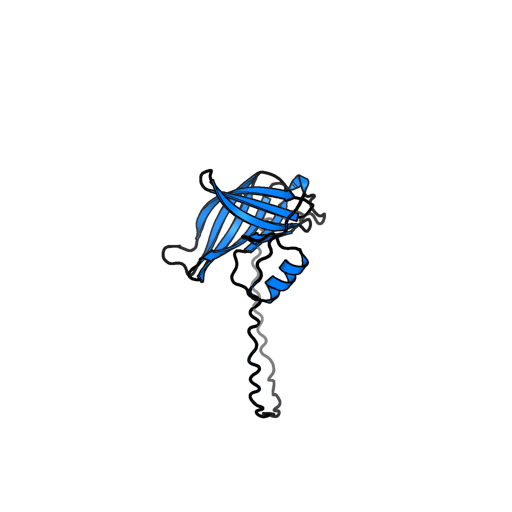C . GLU A 1 91 ? 14.053 3.108 -3.679 1.00 97.12 91 GLU A C 1
ATOM 695 O O . GLU A 1 91 ? 13.257 2.192 -3.438 1.00 97.12 91 GLU A O 1
ATOM 700 N N . GLU A 1 92 ? 13.982 4.295 -3.079 1.00 97.44 92 GLU A N 1
ATOM 701 C CA . GLU A 1 92 ? 13.000 4.622 -2.050 1.00 97.44 92 GLU A CA 1
ATOM 702 C C . GLU A 1 92 ? 11.971 5.629 -2.562 1.00 97.44 92 GLU A C 1
ATOM 704 O O . GLU A 1 92 ? 12.292 6.574 -3.285 1.00 97.44 92 GLU A O 1
ATOM 709 N N . LYS A 1 93 ? 10.717 5.447 -2.146 1.00 95.62 93 LYS A N 1
ATOM 710 C CA . LYS A 1 93 ? 9.615 6.362 -2.436 1.00 95.62 93 LYS A CA 1
ATOM 711 C C . LYS A 1 93 ? 8.827 6.649 -1.171 1.00 95.62 93 LYS A C 1
ATOM 713 O O . LYS A 1 93 ? 8.546 5.744 -0.390 1.00 95.62 93 LYS A O 1
ATOM 718 N N . GLU A 1 94 ? 8.408 7.897 -1.025 1.00 96.88 94 GLU A N 1
ATOM 719 C CA . GLU A 1 94 ? 7.513 8.324 0.044 1.00 96.88 94 GLU A CA 1
ATOM 720 C C . GLU A 1 94 ? 6.116 8.624 -0.507 1.00 96.88 94 GLU A C 1
ATOM 722 O O . GLU A 1 94 ? 5.940 9.263 -1.553 1.00 96.88 94 GLU A O 1
ATOM 727 N N . GLU A 1 95 ? 5.105 8.131 0.197 1.00 97.75 95 GLU A N 1
ATOM 728 C CA . GLU A 1 95 ? 3.692 8.332 -0.098 1.00 97.75 95 GLU A CA 1
ATOM 729 C C . GLU A 1 95 ? 2.927 8.576 1.206 1.00 97.75 95 GLU A C 1
ATOM 731 O O . GLU A 1 95 ? 3.377 8.209 2.288 1.00 97.75 95 GLU A O 1
ATOM 736 N N . ARG A 1 96 ? 1.730 9.155 1.097 1.00 98.25 96 ARG A N 1
ATOM 737 C CA . ARG A 1 96 ? 0.810 9.279 2.229 1.00 98.25 96 ARG A CA 1
ATOM 738 C C . ARG A 1 96 ? -0.462 8.513 1.943 1.00 98.25 96 ARG A C 1
ATOM 740 O O . ARG A 1 96 ? -1.093 8.727 0.908 1.00 98.25 96 ARG A O 1
ATOM 747 N N . TRP A 1 97 ? -0.825 7.593 2.824 1.00 98.31 97 TRP A N 1
ATOM 748 C CA . TRP A 1 97 ? -1.957 6.694 2.621 1.00 98.31 97 TRP A CA 1
ATOM 749 C C . TRP A 1 97 ? -3.062 6.993 3.626 1.00 98.31 97 TRP A C 1
ATOM 751 O O . TRP A 1 97 ? -2.794 7.310 4.780 1.00 98.31 97 TRP A O 1
ATOM 761 N N . PHE A 1 98 ? -4.312 6.884 3.191 1.00 98.12 98 PHE A N 1
ATOM 762 C CA . PHE A 1 98 ? -5.486 7.009 4.049 1.00 98.12 98 PHE A CA 1
ATOM 763 C C . PHE A 1 98 ? -6.191 5.663 4.108 1.00 98.12 98 PHE A C 1
ATOM 765 O O . PHE A 1 98 ? -6.754 5.217 3.109 1.00 98.12 98 PHE A O 1
ATOM 772 N N . VAL A 1 99 ? -6.126 5.022 5.272 1.00 98.06 99 VAL A N 1
ATOM 773 C CA . VAL A 1 99 ? -6.765 3.738 5.553 1.00 98.06 99 VAL A CA 1
ATOM 774 C C . VAL A 1 99 ? -8.164 4.006 6.095 1.00 98.06 99 VAL A C 1
ATOM 776 O O . VAL A 1 99 ? -8.321 4.613 7.153 1.00 98.06 99 VAL A O 1
ATOM 779 N N . ASN A 1 100 ? -9.182 3.545 5.378 1.00 97.44 100 ASN A N 1
ATOM 780 C CA . ASN A 1 100 ? -10.588 3.717 5.717 1.00 97.44 100 ASN A CA 1
ATOM 781 C C . ASN A 1 100 ? -11.308 2.368 5.728 1.00 97.44 100 ASN A C 1
ATOM 783 O O . ASN A 1 100 ? -10.896 1.411 5.068 1.00 97.44 100 ASN A O 1
ATOM 787 N N . PHE A 1 101 ? -12.420 2.312 6.458 1.00 95.19 101 PHE A N 1
ATOM 788 C CA . PHE A 1 101 ? -13.298 1.150 6.484 1.00 95.19 101 PHE A CA 1
ATOM 789 C C . PHE A 1 101 ? -14.717 1.560 6.094 1.00 95.19 101 PHE A C 1
ATOM 791 O O . PHE A 1 101 ? -15.447 2.132 6.900 1.00 95.19 101 PHE A O 1
ATOM 798 N 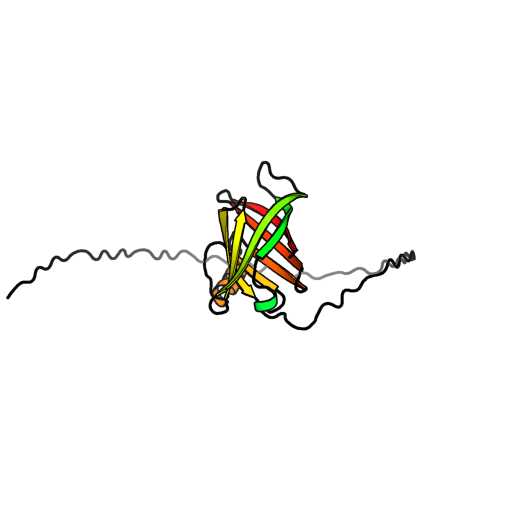N . GLU A 1 102 ? -15.120 1.257 4.863 1.00 87.88 102 GLU A N 1
ATOM 799 C CA . GLU A 1 102 ? -16.446 1.583 4.338 1.00 87.88 102 GLU A CA 1
ATOM 800 C C . GLU A 1 102 ? -17.321 0.338 4.316 1.00 87.88 102 GLU A C 1
ATOM 802 O O . GLU A 1 102 ? -16.961 -0.678 3.722 1.00 87.88 102 GLU A O 1
ATOM 807 N N . THR A 1 103 ? -18.496 0.382 4.950 1.00 84.62 103 THR A N 1
ATOM 808 C CA . THR A 1 103 ? -19.417 -0.776 5.009 1.00 84.62 103 THR A CA 1
ATOM 809 C C . THR A 1 103 ? -18.758 -2.067 5.529 1.00 84.62 103 THR A C 1
ATOM 811 O O . THR A 1 103 ? -19.205 -3.171 5.245 1.00 84.62 103 THR A O 1
ATOM 814 N N . GLY A 1 104 ? -17.683 -1.928 6.312 1.00 82.75 104 GLY A N 1
ATOM 815 C CA . GLY A 1 104 ? -16.898 -3.035 6.852 1.00 82.75 104 GLY A CA 1
ATOM 816 C C . GLY A 1 104 ? -15.728 -3.502 5.978 1.00 82.75 104 GLY A C 1
ATOM 817 O O . GLY A 1 104 ? -14.910 -4.273 6.485 1.00 82.75 104 GLY A O 1
ATOM 818 N N . GLU A 1 105 ? -15.602 -3.012 4.749 1.00 89.69 105 GLU A N 1
ATOM 819 C CA . GLU A 1 105 ? -14.523 -3.329 3.809 1.00 89.69 105 GLU A CA 1
ATOM 820 C C . GLU A 1 105 ? -13.385 -2.310 3.902 1.00 89.69 105 GLU A C 1
ATOM 822 O O . GLU A 1 105 ? -13.602 -1.161 4.278 1.00 89.69 105 GLU A O 1
ATOM 827 N N . LEU A 1 106 ? -12.164 -2.736 3.584 1.00 94.94 106 LEU A N 1
ATOM 828 C CA . LEU A 1 106 ? -10.982 -1.878 3.599 1.00 94.94 106 LEU A CA 1
ATOM 829 C C . LEU A 1 106 ? -10.914 -1.053 2.306 1.00 94.94 106 LEU A C 1
ATOM 831 O O . LEU A 1 106 ? -10.998 -1.612 1.213 1.00 94.94 106 LEU A O 1
ATOM 835 N N . ASN A 1 107 ? -10.678 0.248 2.446 1.00 95.88 107 ASN A N 1
ATOM 836 C CA . ASN A 1 107 ? -10.289 1.163 1.377 1.00 95.88 107 ASN A CA 1
ATOM 837 C C . ASN A 1 107 ? -8.964 1.831 1.763 1.00 95.88 107 ASN A C 1
ATOM 839 O O . ASN A 1 107 ? -8.837 2.358 2.867 1.00 95.88 107 ASN A O 1
ATOM 843 N N . ILE A 1 108 ? -7.978 1.822 0.868 1.00 97.19 108 ILE A N 1
ATOM 844 C CA . ILE A 1 108 ? -6.723 2.555 1.051 1.00 97.19 108 ILE A CA 1
ATOM 845 C C . ILE A 1 108 ? -6.558 3.522 -0.111 1.00 97.19 108 ILE A C 1
ATOM 847 O O . ILE A 1 108 ? -6.350 3.109 -1.252 1.00 97.19 108 ILE A O 1
ATOM 851 N N . THR A 1 109 ? -6.615 4.816 0.188 1.00 97.00 109 THR A N 1
ATOM 852 C CA . THR A 1 109 ? -6.351 5.877 -0.787 1.00 97.00 109 THR A CA 1
ATOM 853 C C . THR A 1 109 ? -4.888 6.296 -0.713 1.00 97.00 109 THR A C 1
ATOM 855 O O . THR A 1 109 ? -4.412 6.718 0.340 1.00 97.00 109 THR A O 1
ATOM 858 N N . VAL A 1 110 ? -4.182 6.213 -1.840 1.00 97.00 110 VAL A N 1
ATOM 859 C CA . VAL A 1 110 ? -2.776 6.610 -1.960 1.00 97.00 110 VAL A CA 1
ATOM 860 C C . VAL A 1 110 ? -2.680 8.030 -2.497 1.00 97.00 110 VAL A C 1
ATOM 862 O O . VAL A 1 110 ? -3.203 8.337 -3.572 1.00 97.00 110 VAL A O 1
ATOM 865 N N . MET A 1 111 ? -1.961 8.877 -1.765 1.00 97.00 111 MET A N 1
ATOM 866 C CA . MET A 1 111 ? -1.639 10.243 -2.154 1.00 97.00 111 MET A CA 1
ATOM 867 C C . MET A 1 111 ? -0.143 10.373 -2.439 1.00 97.00 111 MET A C 1
ATOM 869 O O . MET A 1 111 ? 0.705 9.996 -1.629 1.00 97.00 111 MET A O 1
ATOM 873 N N . THR A 1 112 ? 0.194 10.970 -3.578 1.00 93.12 112 THR A N 1
ATOM 874 C CA . THR A 1 112 ? 1.572 11.315 -3.945 1.00 93.12 112 THR A CA 1
ATOM 875 C C . THR A 1 112 ? 1.604 12.783 -4.342 1.00 93.12 112 THR A C 1
ATOM 877 O O . THR A 1 112 ? 0.809 13.210 -5.179 1.00 93.12 112 THR A O 1
ATOM 880 N N . LYS A 1 113 ? 2.499 13.575 -3.735 1.00 92.25 113 LYS A N 1
ATOM 881 C CA . LYS A 1 113 ? 2.628 15.023 -4.008 1.00 92.25 113 LYS A CA 1
ATOM 882 C C . LYS A 1 113 ? 1.278 15.773 -3.955 1.00 92.25 113 LYS A C 1
ATOM 884 O O . LYS A 1 113 ? 0.992 16.622 -4.790 1.00 92.25 113 LYS A O 1
ATOM 889 N N . GLY A 1 114 ? 0.423 15.417 -2.992 1.00 89.31 114 GLY A N 1
ATOM 890 C CA . GLY A 1 114 ? -0.877 16.062 -2.765 1.00 89.31 114 GLY A CA 1
ATOM 891 C C . GLY A 1 114 ? -2.025 15.615 -3.678 1.00 89.31 114 GLY A C 1
ATOM 892 O O . GLY A 1 114 ? -3.136 16.104 -3.508 1.00 89.31 114 GLY A O 1
ATOM 893 N N . SER A 1 115 ? -1.806 14.678 -4.606 1.00 93.31 115 SER A N 1
ATOM 894 C CA . SER A 1 115 ? -2.853 14.159 -5.502 1.00 93.31 115 SER A CA 1
ATOM 895 C C . SER A 1 115 ? -3.124 12.674 -5.269 1.00 93.31 115 SER A C 1
ATOM 897 O O . SER A 1 115 ? -2.198 11.919 -4.968 1.00 93.31 115 SER A O 1
ATOM 899 N N . LYS A 1 116 ? -4.383 12.248 -5.441 1.00 93.69 116 LYS A N 1
ATOM 900 C CA . LYS A 1 116 ? -4.768 10.829 -5.410 1.00 93.69 116 LYS A CA 1
ATOM 901 C C . LYS A 1 116 ? -4.175 10.125 -6.624 1.00 93.69 116 LYS A C 1
ATOM 903 O O . LYS A 1 116 ? -4.464 10.510 -7.753 1.00 93.69 116 LYS A O 1
ATOM 908 N N . THR A 1 117 ? -3.361 9.101 -6.390 1.00 92.25 117 THR A N 1
ATOM 909 C CA . THR A 1 117 ? -2.685 8.344 -7.457 1.00 92.25 117 THR A CA 1
ATOM 910 C C . THR A 1 117 ? -3.171 6.910 -7.576 1.00 92.25 117 THR A C 1
ATOM 912 O O . THR A 1 117 ? -3.081 6.335 -8.658 1.00 92.25 117 THR A O 1
ATOM 915 N N . LYS A 1 118 ? -3.688 6.323 -6.493 1.00 92.50 118 LYS A N 1
ATOM 916 C CA . LYS A 1 118 ? -4.198 4.950 -6.495 1.00 92.50 118 LYS A CA 1
ATOM 917 C C . LYS A 1 118 ? -5.231 4.742 -5.394 1.00 92.50 118 LYS A C 1
ATOM 919 O O . LYS A 1 118 ? -5.262 5.474 -4.404 1.00 92.50 118 LYS A O 1
ATOM 924 N N . GLU A 1 119 ? -6.062 3.728 -5.568 1.00 94.12 119 GLU A N 1
ATOM 925 C CA . GLU A 1 119 ? -6.975 3.244 -4.544 1.00 94.12 119 GLU A CA 1
ATOM 926 C C . GLU A 1 119 ? -6.936 1.718 -4.498 1.00 94.12 119 GLU A C 1
ATOM 928 O O . GLU A 1 119 ? -6.982 1.061 -5.539 1.00 94.12 119 GLU A O 1
ATOM 933 N N . TYR A 1 120 ? -6.849 1.168 -3.290 1.00 95.00 120 TYR A N 1
ATOM 934 C CA . TYR A 1 120 ? -6.910 -0.264 -3.040 1.00 95.00 120 TYR A CA 1
ATOM 935 C C . TYR A 1 120 ? -8.168 -0.612 -2.256 1.00 95.00 120 TYR A C 1
ATOM 937 O O . TYR A 1 120 ? -8.513 0.073 -1.293 1.00 95.00 120 TYR A O 1
ATOM 945 N N . TRP A 1 121 ? -8.809 -1.711 -2.637 1.00 94.19 121 TRP A N 1
ATOM 946 C CA . TRP A 1 121 ? -9.981 -2.255 -1.958 1.00 94.19 121 TRP A CA 1
ATOM 947 C C . TRP A 1 121 ? -9.694 -3.665 -1.469 1.00 94.19 121 TRP A C 1
ATOM 949 O O . TRP A 1 121 ? -9.067 -4.461 -2.171 1.00 94.19 121 TRP A O 1
ATOM 959 N N . GLY A 1 122 ? -10.130 -3.963 -0.250 1.00 92.81 122 GLY A N 1
ATOM 960 C CA . GLY A 1 122 ? -9.602 -5.100 0.481 1.00 92.81 122 GLY A CA 1
ATOM 961 C C . GLY A 1 122 ? -10.431 -5.555 1.669 1.00 92.81 122 GLY A C 1
ATOM 962 O O . GLY A 1 122 ? -11.558 -5.114 1.907 1.00 92.81 122 GLY A O 1
ATOM 963 N N . TYR A 1 123 ? -9.803 -6.386 2.490 1.00 92.88 123 TYR A N 1
ATOM 964 C CA . TYR A 1 123 ? -10.306 -6.760 3.803 1.00 92.88 123 TYR A CA 1
ATOM 965 C C . TYR A 1 123 ? -9.232 -6.624 4.877 1.00 92.88 123 TYR A C 1
ATOM 967 O O . TYR A 1 123 ? -8.032 -6.606 4.614 1.00 92.88 123 TYR A O 1
ATOM 975 N N . PHE A 1 124 ? -9.705 -6.556 6.117 1.00 94.50 124 PHE A N 1
ATOM 976 C CA . PHE A 1 124 ? -8.876 -6.533 7.309 1.00 94.50 124 PHE A CA 1
ATOM 977 C C . PHE A 1 124 ? -9.301 -7.653 8.250 1.00 94.50 124 PHE A C 1
ATOM 979 O O . PHE A 1 124 ? -10.483 -7.786 8.574 1.00 94.50 124 PHE A O 1
ATOM 986 N N . THR A 1 125 ? -8.336 -8.457 8.686 1.00 93.50 125 THR A N 1
ATOM 987 C CA . THR A 1 125 ? -8.558 -9.620 9.564 1.00 93.50 125 THR A CA 1
ATOM 988 C C . THR A 1 125 ? -8.221 -9.340 11.027 1.00 93.50 125 THR A C 1
ATOM 990 O O . THR A 1 125 ? -8.162 -10.261 11.837 1.00 93.50 125 THR A O 1
ATOM 993 N N . GLY A 1 126 ? -7.959 -8.078 11.375 1.00 93.12 126 GLY A N 1
ATOM 994 C CA . GLY A 1 126 ? -7.468 -7.691 12.694 1.00 93.12 126 GLY A CA 1
ATOM 995 C C . GLY A 1 126 ? -5.944 -7.679 12.806 1.00 93.12 126 GLY A C 1
ATOM 996 O O . GLY A 1 126 ? -5.418 -7.045 13.709 1.00 93.12 126 GLY A O 1
ATOM 997 N N . LYS A 1 127 ? -5.220 -8.335 11.894 1.00 94.81 127 LYS A N 1
ATOM 998 C CA . LYS A 1 127 ? -3.748 -8.269 11.819 1.00 94.81 127 LYS A CA 1
ATOM 999 C C . LYS A 1 127 ? -3.240 -8.013 10.416 1.00 94.81 127 LYS A C 1
ATOM 1001 O O . LYS A 1 127 ? -2.261 -7.300 10.262 1.00 94.81 127 LYS A O 1
ATOM 1006 N N . ASN A 1 128 ? -3.917 -8.556 9.410 1.00 96.31 128 ASN A N 1
ATOM 1007 C CA . ASN A 1 128 ? -3.503 -8.409 8.023 1.00 96.31 128 ASN A CA 1
ATOM 1008 C C . ASN A 1 128 ? -4.481 -7.511 7.273 1.00 96.31 128 ASN A C 1
ATOM 1010 O O . ASN A 1 128 ? -5.695 -7.602 7.490 1.00 96.31 128 ASN A O 1
ATOM 1014 N N . LEU A 1 129 ? -3.942 -6.670 6.396 1.00 96.25 129 LEU A N 1
ATOM 1015 C CA . LEU A 1 129 ? -4.684 -5.926 5.391 1.00 96.25 129 LEU A CA 1
ATOM 1016 C C . LEU A 1 129 ? -4.297 -6.495 4.026 1.00 96.25 129 LEU A C 1
ATOM 1018 O O . LEU A 1 129 ? -3.125 -6.473 3.658 1.00 96.25 129 LEU A O 1
ATOM 1022 N N . GLU A 1 130 ? -5.275 -6.984 3.279 1.00 94.12 130 GLU A N 1
ATOM 1023 C CA . GLU A 1 130 ? -5.067 -7.525 1.934 1.00 94.12 130 GLU A CA 1
ATOM 1024 C C . GLU A 1 130 ? -5.978 -6.775 0.974 1.00 94.12 130 GLU A C 1
ATOM 1026 O O . GLU A 1 130 ? -7.180 -6.660 1.229 1.00 94.12 130 GLU A O 1
ATOM 1031 N N . ALA A 1 131 ? -5.412 -6.218 -0.096 1.00 93.62 131 ALA A N 1
ATOM 1032 C CA . ALA A 1 131 ? -6.150 -5.365 -1.014 1.00 93.62 131 ALA A CA 1
ATOM 1033 C C . ALA A 1 131 ? -5.623 -5.430 -2.455 1.00 93.62 131 ALA A C 1
ATOM 1035 O O . ALA A 1 131 ? -4.448 -5.700 -2.710 1.00 93.62 131 ALA A O 1
ATOM 1036 N N . LEU A 1 132 ? -6.508 -5.140 -3.407 1.00 91.50 132 LEU A N 1
ATOM 1037 C CA . LEU A 1 132 ? -6.227 -5.078 -4.842 1.00 91.50 132 LEU A CA 1
ATOM 1038 C C . LEU A 1 132 ? -6.591 -3.694 -5.380 1.00 91.50 132 LEU A C 1
ATOM 1040 O O . LEU A 1 132 ? -7.537 -3.068 -4.897 1.00 91.50 132 LEU A O 1
ATOM 1044 N N . ALA A 1 133 ? -5.845 -3.206 -6.370 1.00 88.12 133 ALA A N 1
ATOM 1045 C CA . ALA A 1 133 ? -6.177 -1.924 -6.986 1.00 88.12 133 ALA A CA 1
ATOM 1046 C C . ALA A 1 133 ? -7.405 -2.021 -7.909 1.00 88.12 133 ALA A C 1
ATOM 1048 O O . ALA A 1 133 ? -7.709 -3.076 -8.470 1.00 88.12 133 ALA A O 1
ATOM 1049 N N . ASP A 1 134 ? -8.060 -0.875 -8.099 1.00 70.06 134 ASP A N 1
ATOM 1050 C CA . ASP A 1 134 ? -8.941 -0.559 -9.236 1.00 70.06 134 ASP A CA 1
ATOM 1051 C C . ASP A 1 134 ? -10.264 -1.343 -9.356 1.00 70.06 134 ASP A C 1
ATOM 1053 O O . ASP A 1 134 ? -11.027 -1.126 -10.300 1.00 70.06 134 ASP A O 1
ATOM 1057 N N . LYS A 1 135 ? -10.615 -2.202 -8.389 1.00 67.38 135 LYS A N 1
ATOM 1058 C CA . LYS A 1 135 ? -11.976 -2.747 -8.271 1.00 67.38 135 LYS A CA 1
ATOM 1059 C C . LYS A 1 135 ? -12.342 -3.030 -6.816 1.00 67.38 135 LYS A C 1
ATOM 1061 O O . LYS A 1 135 ? -11.639 -3.771 -6.134 1.00 67.38 135 LYS A O 1
ATOM 1066 N N . LYS A 1 136 ? -13.498 -2.520 -6.377 1.00 70.19 136 LYS A N 1
ATOM 1067 C CA . LYS A 1 136 ? -14.162 -2.998 -5.159 1.00 70.19 136 LYS A CA 1
ATOM 1068 C C . LYS A 1 136 ? -14.563 -4.457 -5.382 1.00 70.19 136 LYS A C 1
ATOM 1070 O O . LYS A 1 136 ? -15.398 -4.748 -6.240 1.00 70.19 136 LYS A O 1
ATOM 1075 N N . LEU A 1 137 ? -13.901 -5.366 -4.678 1.00 66.94 137 LEU A N 1
ATOM 1076 C CA . LEU A 1 137 ? -14.101 -6.807 -4.788 1.00 66.94 137 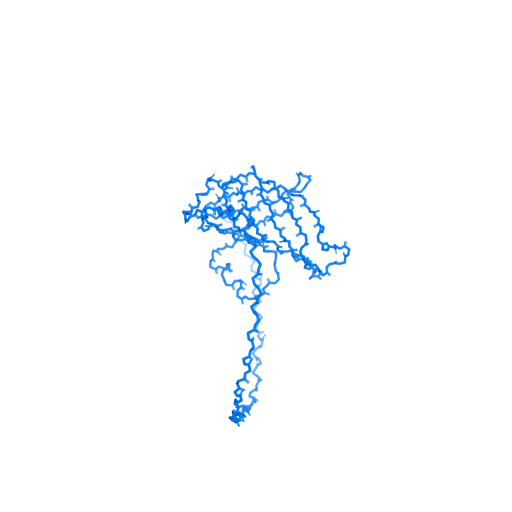LEU A CA 1
ATOM 1077 C C . LEU A 1 137 ? -14.669 -7.332 -3.480 1.00 66.94 137 LEU A C 1
ATOM 1079 O O . LEU A 1 137 ? -14.185 -6.988 -2.404 1.00 66.94 137 LEU A O 1
ATOM 1083 N N . THR A 1 138 ? -15.648 -8.223 -3.580 1.00 70.44 138 THR A N 1
ATOM 1084 C CA . THR A 1 138 ? -16.094 -8.995 -2.422 1.00 70.44 138 THR A CA 1
ATOM 1085 C C . THR A 1 138 ? -14.971 -9.924 -1.945 1.00 70.44 138 THR A C 1
ATOM 1087 O O . THR A 1 138 ? -14.098 -10.335 -2.719 1.00 70.44 138 THR A O 1
ATOM 1090 N N . LYS A 1 139 ? -15.013 -10.331 -0.670 1.00 70.06 139 LYS A N 1
ATOM 1091 C CA . LYS A 1 139 ? -14.041 -11.280 -0.096 1.00 70.06 139 LYS A CA 1
ATOM 1092 C C . LYS A 1 139 ? -13.905 -12.565 -0.932 1.00 70.06 139 LYS A C 1
ATOM 1094 O O . LYS A 1 139 ? -12.797 -13.053 -1.136 1.00 70.06 139 LYS A O 1
ATOM 1099 N N . GLN A 1 140 ? -15.019 -13.091 -1.444 1.00 74.38 140 GLN A N 1
ATOM 1100 C CA . GLN A 1 140 ? -15.042 -14.324 -2.238 1.00 74.38 140 GLN A CA 1
ATOM 1101 C C . GLN A 1 140 ? -14.360 -14.156 -3.606 1.00 74.38 140 GLN A C 1
ATOM 1103 O O . GLN A 1 140 ? -13.630 -15.047 -4.054 1.00 74.38 140 GLN A O 1
ATOM 1108 N N . GLU A 1 141 ? -14.570 -13.014 -4.267 1.00 72.19 141 GLU A N 1
ATOM 1109 C CA . GLU A 1 141 ? -13.906 -12.706 -5.535 1.00 72.19 141 GLU A CA 1
ATOM 1110 C C . GLU A 1 141 ? -12.392 -12.574 -5.347 1.00 72.19 141 GLU A C 1
ATOM 1112 O O . GLU A 1 141 ? -11.639 -13.076 -6.177 1.00 72.19 141 GLU A O 1
ATOM 1117 N N . MET A 1 142 ? -11.939 -11.966 -4.246 1.00 69.38 142 MET A N 1
ATOM 1118 C CA . MET A 1 142 ? -10.512 -11.828 -3.932 1.00 69.38 142 MET A CA 1
ATOM 1119 C C . MET A 1 142 ? -9.818 -13.191 -3.788 1.00 69.38 142 MET A C 1
ATOM 1121 O O . MET A 1 142 ? -8.812 -13.442 -4.451 1.00 69.38 142 MET A O 1
ATOM 1125 N N . ILE A 1 143 ? -10.408 -14.108 -3.012 1.00 70.81 143 ILE A N 1
ATOM 1126 C CA . ILE A 1 143 ? -9.885 -15.476 -2.832 1.00 70.81 143 ILE A CA 1
ATOM 1127 C C . ILE A 1 143 ? -9.782 -16.204 -4.183 1.00 70.81 143 ILE A C 1
ATOM 1129 O O . ILE A 1 143 ? -8.783 -16.858 -4.473 1.00 70.81 143 ILE A O 1
ATOM 1133 N N . SER A 1 144 ? -10.797 -16.048 -5.037 1.00 66.75 144 SER A N 1
ATOM 1134 C CA . SER A 1 144 ? -10.865 -16.698 -6.354 1.00 66.75 144 SER A CA 1
ATOM 1135 C C . SER A 1 144 ? -9.904 -16.102 -7.390 1.00 66.75 144 SER A C 1
ATOM 1137 O O . SER A 1 144 ? -9.629 -16.730 -8.410 1.00 66.75 144 SER A O 1
ATOM 1139 N N . LEU A 1 145 ? -9.444 -14.868 -7.181 1.00 61.97 145 LEU A N 1
ATOM 1140 C CA . LEU A 1 145 ? -8.503 -14.182 -8.067 1.00 61.97 145 LEU A CA 1
ATOM 1141 C C . LEU A 1 145 ? -7.053 -14.494 -7.703 1.00 61.97 145 LEU A C 1
ATOM 1143 O O . LEU A 1 145 ? -6.238 -14.672 -8.608 1.00 61.97 145 LEU A O 1
ATOM 1147 N N . ASN A 1 146 ? -6.754 -14.636 -6.410 1.00 60.91 146 ASN A N 1
ATOM 1148 C CA . ASN A 1 146 ? -5.430 -15.042 -5.935 1.00 60.91 146 ASN A CA 1
ATOM 1149 C C . ASN A 1 146 ? -5.020 -16.425 -6.470 1.00 60.91 146 ASN A C 1
ATOM 1151 O O . ASN A 1 146 ? -3.841 -16.665 -6.705 1.00 60.91 146 ASN A O 1
ATOM 1155 N N . SER A 1 147 ? -5.978 -17.317 -6.744 1.00 60.50 147 SER A N 1
ATOM 1156 C CA . SER A 1 147 ? -5.704 -18.639 -7.325 1.00 60.50 147 SER A CA 1
ATOM 1157 C C . SER A 1 147 ? -5.426 -18.631 -8.835 1.00 60.50 147 SER A C 1
ATOM 1159 O O . SER A 1 147 ? -4.966 -19.638 -9.367 1.00 60.50 147 SER A O 1
ATOM 1161 N N . LYS A 1 148 ? -5.692 -17.523 -9.543 1.00 59.56 148 LYS A N 1
ATOM 1162 C CA . LYS A 1 148 ? -5.632 -17.448 -11.016 1.00 59.56 148 LYS A CA 1
ATOM 1163 C C . LYS A 1 148 ? -4.395 -16.739 -11.581 1.00 59.56 148 LYS A C 1
ATOM 1165 O O . LYS A 1 148 ? -4.352 -16.525 -12.787 1.00 59.56 148 LYS A O 1
ATOM 1170 N N . ASN A 1 149 ? -3.407 -16.370 -10.756 1.00 56.69 149 ASN A N 1
ATOM 1171 C CA . ASN A 1 149 ? -2.181 -15.673 -11.196 1.00 56.69 149 ASN A CA 1
ATOM 1172 C C . ASN A 1 149 ? -2.459 -14.471 -12.124 1.00 56.69 149 ASN A C 1
ATOM 1174 O O . ASN A 1 149 ? -1.783 -14.248 -13.128 1.00 56.69 149 ASN A O 1
ATOM 1178 N N . VAL A 1 150 ? -3.496 -13.687 -11.816 1.00 63.59 150 VAL A N 1
ATOM 1179 C CA . VAL A 1 150 ? -3.823 -12.511 -12.626 1.00 63.59 150 VAL A CA 1
ATOM 1180 C C . VAL A 1 150 ? -2.852 -11.387 -12.273 1.00 63.59 150 VAL A C 1
ATOM 1182 O O . VAL A 1 150 ? -2.827 -10.941 -11.129 1.00 63.59 150 VAL A O 1
ATOM 1185 N N . ASN A 1 151 ? -2.094 -10.902 -13.258 1.00 67.94 151 ASN A N 1
ATOM 1186 C CA . ASN A 1 151 ? -1.219 -9.737 -13.120 1.00 67.94 151 ASN A CA 1
ATOM 1187 C C . ASN A 1 151 ? -2.027 -8.508 -12.676 1.00 67.94 151 ASN A C 1
ATOM 1189 O O . ASN A 1 151 ? -2.752 -7.912 -13.474 1.00 67.94 151 ASN A O 1
ATOM 1193 N N . ARG A 1 152 ? -1.937 -8.146 -11.392 1.00 79.56 152 ARG A N 1
ATOM 1194 C CA . ARG A 1 152 ? -2.614 -6.987 -10.802 1.00 79.56 152 ARG A CA 1
ATOM 1195 C C . ARG A 1 152 ? -1.747 -6.322 -9.752 1.00 79.56 152 ARG A C 1
ATOM 1197 O O . ARG A 1 152 ? -0.858 -6.943 -9.180 1.00 79.56 152 ARG A O 1
ATOM 1204 N N . ASN A 1 153 ? -2.083 -5.070 -9.463 1.00 91.00 153 ASN A N 1
ATOM 1205 C CA . ASN A 1 153 ? -1.510 -4.370 -8.328 1.00 91.00 153 ASN A CA 1
ATOM 1206 C C . ASN A 1 153 ? -2.084 -4.955 -7.035 1.00 91.00 153 ASN A C 1
ATOM 1208 O O . ASN A 1 153 ? -3.304 -4.928 -6.834 1.00 91.00 153 ASN A O 1
ATOM 1212 N N . THR A 1 154 ? -1.213 -5.462 -6.171 1.00 93.19 154 THR A N 1
ATOM 1213 C CA . THR A 1 154 ? -1.602 -6.125 -4.920 1.00 93.19 154 THR A CA 1
ATOM 1214 C C . THR A 1 154 ? -0.930 -5.475 -3.729 1.00 93.19 154 THR A C 1
ATOM 1216 O O . THR A 1 154 ? 0.209 -5.018 -3.835 1.00 93.19 154 THR A O 1
ATOM 1219 N N . LEU A 1 155 ? -1.610 -5.499 -2.590 1.00 95.81 155 LEU A N 1
ATOM 1220 C CA . LEU A 1 155 ? -1.128 -4.958 -1.334 1.00 95.81 155 LEU A CA 1
ATOM 1221 C C . LEU A 1 155 ? -1.373 -5.969 -0.213 1.00 95.81 155 LEU A C 1
ATOM 1223 O O . LEU A 1 155 ? -2.514 -6.355 0.025 1.00 95.81 155 LEU A O 1
ATOM 1227 N N . ASN A 1 156 ? -0.304 -6.375 0.470 1.00 96.81 156 ASN A N 1
ATOM 1228 C CA . ASN A 1 156 ? -0.347 -7.305 1.595 1.00 96.81 156 ASN A CA 1
ATOM 1229 C C . ASN A 1 156 ? 0.399 -6.681 2.769 1.00 96.81 156 ASN A C 1
ATOM 1231 O O . ASN A 1 156 ? 1.619 -6.535 2.715 1.00 96.81 156 ASN A O 1
ATOM 1235 N N . LEU A 1 157 ? -0.324 -6.304 3.816 1.00 98.06 157 LEU A N 1
ATOM 1236 C CA . LEU A 1 157 ? 0.217 -5.609 4.976 1.00 98.06 157 LEU A CA 1
ATOM 1237 C C . LEU A 1 157 ? -0.101 -6.352 6.269 1.00 98.06 157 LEU A C 1
ATOM 1239 O O . LEU A 1 157 ? -1.121 -7.030 6.374 1.00 98.06 157 LEU A O 1
ATOM 1243 N N . LYS A 1 158 ? 0.740 -6.143 7.275 1.00 97.81 158 LYS A N 1
ATOM 1244 C CA . LYS A 1 158 ? 0.645 -6.679 8.624 1.00 97.81 158 LYS A CA 1
ATOM 1245 C C . LYS A 1 158 ? 0.775 -5.546 9.636 1.00 97.81 158 LYS A C 1
ATOM 1247 O O . LYS A 1 158 ? 1.723 -4.765 9.603 1.00 97.81 158 LYS A O 1
ATOM 1252 N N . VAL A 1 159 ? -0.194 -5.462 10.537 1.00 97.25 159 VAL A N 1
ATOM 1253 C CA . VAL A 1 159 ? -0.172 -4.557 11.684 1.00 97.25 159 VAL A CA 1
ATOM 1254 C C . VAL A 1 159 ? 0.773 -5.139 12.726 1.00 97.25 159 VAL A C 1
ATOM 1256 O O . VAL A 1 159 ? 0.475 -6.168 13.331 1.00 97.25 159 VAL A O 1
ATOM 1259 N N . GLU A 1 160 ? 1.897 -4.469 12.949 1.00 96.25 160 GLU A N 1
ATOM 1260 C CA . GLU A 1 160 ? 2.831 -4.840 14.015 1.00 96.25 160 GLU A CA 1
ATOM 1261 C C . GLU A 1 160 ? 2.385 -4.234 15.350 1.00 96.25 160 GLU A C 1
ATOM 1263 O O . GLU A 1 160 ? 2.468 -4.862 16.405 1.00 96.25 160 GLU A O 1
ATOM 1268 N N . ASN A 1 161 ? 1.885 -2.998 15.309 1.00 94.94 161 ASN A N 1
ATOM 1269 C CA . ASN A 1 161 ? 1.246 -2.316 16.429 1.00 94.94 161 ASN A CA 1
ATOM 1270 C C . ASN A 1 161 ? 0.378 -1.156 15.923 1.00 94.94 161 ASN A C 1
ATOM 1272 O O . ASN A 1 161 ? 0.293 -0.901 14.724 1.00 94.94 161 ASN A O 1
ATOM 1276 N N . SER A 1 162 ? -0.238 -0.411 16.842 1.00 94.12 162 SER A N 1
ATOM 1277 C CA . SER A 1 162 ? -1.098 0.720 16.493 1.00 94.12 162 SER A CA 1
ATOM 1278 C C . SER A 1 162 ? -0.388 1.805 15.677 1.00 94.12 162 SER A C 1
ATOM 1280 O O . SER A 1 162 ? -1.072 2.580 15.030 1.00 94.12 162 SER A O 1
ATOM 1282 N N . ASN A 1 163 ? 0.943 1.899 15.701 1.00 96.81 163 ASN A N 1
ATOM 1283 C CA . ASN A 1 163 ? 1.709 2.962 15.040 1.00 96.81 163 ASN A CA 1
ATOM 1284 C C . ASN A 1 163 ? 2.638 2.441 13.936 1.00 96.81 163 ASN A C 1
ATOM 1286 O O . ASN A 1 163 ? 3.417 3.212 13.381 1.00 96.81 163 ASN A O 1
ATOM 1290 N N . SER A 1 164 ? 2.585 1.142 13.629 1.00 97.75 164 SER A N 1
ATOM 1291 C CA . SER A 1 164 ? 3.456 0.521 12.636 1.00 97.75 164 SER A CA 1
ATOM 1292 C C . SER A 1 164 ? 2.734 -0.581 11.875 1.00 97.75 164 SER A C 1
ATOM 1294 O O . SER A 1 164 ? 2.218 -1.537 12.465 1.00 97.75 164 SER A O 1
ATOM 1296 N N . ILE A 1 165 ? 2.742 -0.452 10.553 1.00 98.38 165 ILE A N 1
ATOM 1297 C CA . ILE A 1 165 ? 2.280 -1.473 9.616 1.00 98.38 165 ILE A CA 1
ATOM 1298 C C . ILE A 1 165 ? 3.422 -1.746 8.645 1.00 98.38 165 ILE A C 1
ATOM 1300 O O . ILE A 1 165 ? 4.033 -0.819 8.117 1.00 98.38 165 ILE A O 1
ATOM 1304 N N . THR A 1 166 ? 3.710 -3.015 8.390 1.00 98.56 166 THR A N 1
ATOM 1305 C CA . THR A 1 166 ? 4.727 -3.427 7.415 1.00 98.56 166 THR A CA 1
ATOM 1306 C C . THR A 1 166 ? 4.105 -4.310 6.350 1.00 98.56 166 THR A C 1
ATOM 1308 O O . THR A 1 166 ? 2.995 -4.804 6.525 1.00 98.56 166 THR A O 1
ATOM 1311 N N . GLY A 1 167 ? 4.773 -4.510 5.221 1.00 98.19 167 GLY A N 1
ATOM 1312 C CA . GLY A 1 167 ? 4.271 -5.450 4.227 1.00 98.19 167 GLY A CA 1
ATOM 1313 C C . GLY A 1 167 ? 4.906 -5.295 2.867 1.00 98.19 167 GLY A C 1
ATOM 1314 O O . GLY A 1 167 ? 6.025 -4.804 2.746 1.00 98.19 167 GLY A O 1
ATOM 1315 N N . ASN A 1 168 ? 4.173 -5.721 1.844 1.00 98.00 168 ASN A N 1
ATOM 1316 C CA . ASN A 1 168 ? 4.625 -5.703 0.465 1.00 98.00 168 ASN A CA 1
ATOM 1317 C C . ASN A 1 168 ? 3.546 -5.159 -0.469 1.00 98.00 168 ASN A C 1
ATOM 1319 O O . ASN A 1 168 ? 2.347 -5.383 -0.275 1.00 98.00 168 ASN A O 1
ATOM 1323 N N . ARG A 1 169 ? 3.998 -4.492 -1.528 1.00 96.75 169 ARG A N 1
ATOM 1324 C CA . ARG A 1 169 ? 3.172 -4.056 -2.654 1.00 96.75 169 ARG A CA 1
ATOM 1325 C C . ARG A 1 169 ? 3.792 -4.554 -3.939 1.00 96.75 169 ARG A C 1
ATOM 1327 O O . ARG A 1 169 ? 5.001 -4.477 -4.111 1.00 96.75 169 ARG A O 1
ATOM 1334 N N . VAL A 1 170 ? 2.946 -5.012 -4.845 1.00 95.19 170 VAL A N 1
ATOM 1335 C CA . VAL A 1 170 ? 3.337 -5.350 -6.211 1.00 95.19 170 VAL A CA 1
ATOM 1336 C C . VAL A 1 170 ? 2.615 -4.383 -7.121 1.00 95.19 170 VAL A C 1
ATOM 1338 O O . VAL A 1 170 ? 1.390 -4.298 -7.055 1.00 95.19 170 VAL A O 1
ATOM 1341 N N . ASP A 1 171 ? 3.364 -3.663 -7.947 1.00 93.44 171 ASP A N 1
ATOM 1342 C CA . ASP A 1 171 ? 2.818 -2.857 -9.029 1.00 93.44 171 ASP A CA 1
ATOM 1343 C C . ASP A 1 171 ? 3.149 -3.507 -10.368 1.00 93.44 171 ASP A C 1
ATOM 1345 O O . ASP A 1 171 ? 4.287 -3.902 -10.608 1.00 93.44 171 ASP A O 1
ATOM 1349 N N . ILE A 1 172 ? 2.153 -3.590 -11.245 1.00 91.12 172 ILE A N 1
ATOM 1350 C CA . ILE A 1 172 ? 2.278 -4.077 -12.612 1.00 91.12 172 ILE A CA 1
ATOM 1351 C C . ILE A 1 172 ? 1.731 -2.998 -13.546 1.00 91.12 172 ILE A C 1
ATOM 1353 O O . ILE A 1 172 ? 0.567 -2.597 -13.457 1.00 91.12 172 ILE A O 1
ATOM 1357 N N . SER A 1 173 ? 2.598 -2.495 -14.420 1.00 85.56 173 SER A N 1
ATOM 1358 C CA . SER A 1 173 ? 2.269 -1.494 -15.428 1.00 85.56 173 SER A CA 1
ATOM 1359 C C . SER A 1 173 ? 1.593 -2.126 -16.652 1.00 85.56 173 SER A C 1
ATOM 1361 O O . SER A 1 173 ? 1.496 -3.348 -16.783 1.00 85.56 173 SER A O 1
ATOM 1363 N N . LYS A 1 174 ? 1.122 -1.282 -17.580 1.00 76.25 174 LYS A N 1
ATOM 1364 C CA . LYS A 1 174 ? 0.491 -1.734 -18.833 1.00 76.25 174 LYS A CA 1
ATOM 1365 C C . LYS A 1 174 ? 1.436 -2.562 -19.708 1.00 76.25 1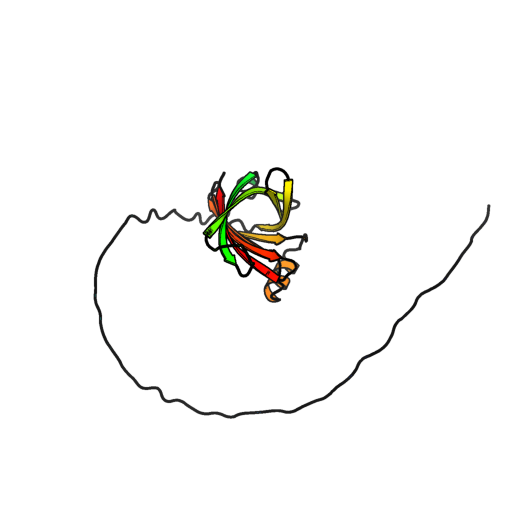74 LYS A C 1
ATOM 1367 O O . LYS A 1 174 ? 0.969 -3.467 -20.390 1.00 76.25 174 LYS A O 1
ATOM 1372 N N . ASP A 1 175 ? 2.737 -2.302 -19.618 1.00 83.94 175 ASP A N 1
ATOM 1373 C CA . ASP A 1 175 ? 3.776 -2.984 -20.396 1.00 83.94 175 ASP A CA 1
ATOM 1374 C C . ASP A 1 175 ? 4.297 -4.245 -19.688 1.00 83.94 175 ASP A C 1
ATOM 1376 O O . ASP A 1 175 ? 5.392 -4.721 -19.971 1.00 83.94 175 ASP A O 1
ATOM 1380 N N . LEU A 1 176 ? 3.530 -4.771 -18.722 1.00 86.31 176 LEU A N 1
ATOM 1381 C CA . LEU A 1 176 ? 3.901 -5.908 -17.870 1.00 86.31 176 LEU A CA 1
ATOM 1382 C C . LEU A 1 176 ? 5.191 -5.681 -17.067 1.00 86.31 176 LEU A C 1
ATOM 1384 O O . LEU A 1 176 ? 5.772 -6.631 -16.533 1.00 86.31 176 LEU A O 1
ATOM 1388 N N . CYS A 1 177 ? 5.617 -4.424 -16.937 1.00 90.12 177 CYS A N 1
ATOM 1389 C CA . CYS A 1 177 ? 6.707 -4.072 -16.049 1.00 90.12 177 CYS A CA 1
ATOM 1390 C C . CYS A 1 177 ? 6.195 -4.184 -14.609 1.00 90.12 177 CYS A C 1
ATOM 1392 O O . CYS A 1 177 ? 5.182 -3.593 -14.231 1.00 90.12 177 CYS A O 1
ATOM 1394 N N . ARG A 1 178 ? 6.873 -5.015 -13.827 1.00 94.00 178 ARG A N 1
ATOM 1395 C CA . ARG A 1 178 ? 6.559 -5.380 -12.456 1.00 94.00 178 ARG A CA 1
ATOM 1396 C C . ARG A 1 178 ? 7.604 -4.779 -11.535 1.00 94.00 178 ARG A C 1
ATOM 1398 O O . ARG A 1 178 ? 8.800 -4.945 -11.757 1.00 94.00 178 ARG A O 1
ATOM 1405 N N . THR A 1 179 ? 7.135 -4.138 -10.473 1.00 95.81 179 THR A N 1
ATOM 1406 C CA . THR A 1 179 ? 7.976 -3.696 -9.363 1.00 95.81 179 THR A CA 1
ATOM 1407 C C . THR A 1 179 ? 7.389 -4.193 -8.052 1.00 95.81 179 THR A C 1
ATOM 1409 O O . THR A 1 179 ? 6.222 -3.944 -7.745 1.00 95.81 179 THR A O 1
ATOM 1412 N N . ASP A 1 180 ? 8.207 -4.908 -7.291 1.00 97.31 180 ASP A N 1
ATOM 1413 C CA . ASP A 1 180 ? 7.900 -5.371 -5.948 1.00 97.31 180 ASP A CA 1
ATOM 1414 C C . ASP A 1 180 ? 8.537 -4.405 -4.938 1.00 97.31 180 ASP A C 1
ATOM 1416 O O . ASP A 1 180 ? 9.696 -4.001 -5.071 1.00 97.31 180 ASP A O 1
ATOM 1420 N N . TYR A 1 181 ? 7.763 -4.027 -3.926 1.00 98.31 181 TYR A N 1
ATOM 1421 C CA . TYR A 1 181 ? 8.166 -3.103 -2.875 1.00 98.31 181 TYR A CA 1
ATOM 1422 C C . TYR A 1 181 ? 8.010 -3.756 -1.510 1.00 98.31 181 TYR A C 1
ATOM 1424 O O . TYR A 1 181 ? 6.980 -4.383 -1.248 1.00 98.31 181 TYR A O 1
ATOM 1432 N N . SER A 1 182 ? 8.967 -3.513 -0.617 1.00 98.56 182 SER A N 1
ATOM 1433 C CA . SER A 1 182 ? 8.726 -3.594 0.821 1.00 98.56 182 SER A CA 1
ATOM 1434 C C . SER A 1 182 ? 8.152 -2.267 1.313 1.00 98.56 182 SER A C 1
ATOM 1436 O O . SER A 1 182 ? 8.439 -1.198 0.769 1.00 98.56 182 SER A O 1
ATOM 1438 N N . ILE A 1 183 ? 7.292 -2.342 2.323 1.00 98.56 183 ILE A N 1
ATOM 1439 C CA . ILE A 1 183 ? 6.561 -1.202 2.866 1.00 98.56 183 ILE A CA 1
ATOM 1440 C C . ILE A 1 183 ? 6.796 -1.103 4.364 1.00 98.56 183 ILE A C 1
ATOM 1442 O O . ILE A 1 183 ? 6.674 -2.090 5.094 1.00 98.56 183 ILE A O 1
ATOM 1446 N N . ILE A 1 184 ? 7.034 0.127 4.809 1.00 98.50 184 ILE A N 1
ATOM 1447 C CA . ILE A 1 184 ? 6.955 0.535 6.207 1.00 98.50 184 ILE A CA 1
ATOM 1448 C C . ILE A 1 184 ? 5.993 1.720 6.282 1.00 98.50 184 ILE A C 1
ATOM 1450 O O . ILE A 1 184 ? 6.191 2.729 5.608 1.00 98.50 184 ILE A O 1
ATOM 1454 N N . MET A 1 185 ? 4.951 1.594 7.099 1.00 98.44 185 MET A N 1
ATOM 1455 C CA . MET A 1 185 ? 3.984 2.651 7.370 1.00 98.44 185 MET A CA 1
ATOM 1456 C C . MET A 1 185 ? 4.070 3.051 8.836 1.00 98.44 185 MET A C 1
ATOM 1458 O O . MET A 1 185 ? 4.032 2.191 9.719 1.00 98.44 185 MET A O 1
ATOM 1462 N N . THR A 1 186 ? 4.124 4.352 9.091 1.00 98.44 186 THR A N 1
ATOM 1463 C CA . THR A 1 186 ? 4.198 4.916 10.443 1.00 98.44 186 THR A CA 1
ATOM 1464 C C . THR A 1 186 ? 3.209 6.057 10.629 1.00 98.44 186 THR A C 1
ATOM 1466 O O . THR A 1 186 ? 2.854 6.741 9.665 1.00 98.44 186 THR A O 1
ATOM 1469 N N . ARG A 1 187 ? 2.791 6.273 11.877 1.00 94.69 187 ARG A N 1
ATOM 1470 C CA . ARG A 1 187 ? 2.002 7.432 12.304 1.00 94.69 187 ARG A CA 1
ATOM 1471 C C . ARG A 1 187 ? 2.460 7.948 13.663 1.00 94.69 187 ARG A C 1
ATOM 1473 O O . ARG A 1 187 ? 2.995 7.125 14.444 1.00 94.69 187 ARG A O 1
#

Nearest PDB structures (foldseek):
  3pqu-assembly2_B  TM=4.971E-01  e=3.138E-03  Actinobacillus suis
  4ayd-assembly3_F  TM=4.914E-01  e=1.797E-02  Neisseria meningitidis MC58
  4ayd-assembly2_C  TM=5.082E-01  e=3.049E-02  Neisseria meningitidis MC58
  5o14-assembly2_B  TM=5.179E-01  e=5.173E-02  Neisseria meningitidis MC58
  3ve1-assembly2_C  TM=4.845E-01  e=1.413E-01  Neisseria meningitidis serogroup B

Sequence (187 aa):
MKKLLLLLMLVTLVACNQSEDDLHDSQEWSSDTIPNPEDGSTNSKYTAKNEKEGKSSSESTTPFKKEEIAGAWEVKLTVTSTNCEGITTNEEKEERWFVNFETGELNITVMTKGSKTKEYWGYFTGKNLEALADKKLTKQEMISLNSKNVNRNTLNLKVENSNSITGNRVDISKDLCRTDYSIIMTR

Foldseek 3Di:
DDDDDDDDDDDDDDDDDDDDDDDDDDDDDDDDDDDDDDDDDDDDDDDDDDPPDPPVPPQPPDFADLVLQFAKKWKKKFWCDWPDPPDDGRDIDIWMWGWDADPQWTKIFIGDPRDTDWIWTFHDPSFKTKTFTDDNDDPVVVVVVVVVPDPTWIWIWTDSDSFWIWGKIWDQDPVRIITIITMIIGD

Solvent-accessible surface area (backbone atoms only — not comparable to full-atom values): 11797 Å² total; per-residue (Å²): 133,90,80,91,84,92,80,85,89,82,89,80,85,84,79,90,80,89,79,88,80,81,92,80,80,90,80,90,80,79,86,87,80,85,84,86,82,83,90,81,90,74,90,82,89,77,91,79,89,77,90,68,81,76,78,72,70,77,72,69,85,68,67,51,57,68,78,61,64,45,43,72,30,47,31,44,36,32,30,71,42,67,76,39,88,94,64,56,70,68,44,73,48,77,38,41,35,38,35,43,72,60,100,82,32,32,36,36,42,34,30,47,97,90,36,82,75,49,48,30,25,28,44,67,76,36,43,42,41,44,30,31,49,88,47,89,56,54,73,68,54,49,60,63,42,72,75,62,77,65,94,56,37,37,37,44,35,37,56,73,48,82,48,34,36,37,38,40,37,35,43,53,50,96,83,69,33,37,38,35,28,42,37,45,31,39,102

Secondary structure (DSSP, 8-state):
-------------------------------------------------------------SPPPHHHH-EEEEEEEEEEEE-STT--TT-EEEEEEEEEEETTEEEEEEEETTEEEEEEEEEE-SSEEEEEESS---HHHHHHHHTTT----EEEEEEEETTEEEEEEEEE-TT--EEEEEEEEE-

Mean predicted aligned error: 16.14 Å